Protein AF-A0AAU9LQ36-F1 (afdb_monomer_lite)

Secondary structure (DSSP, 8-state):
--PPPPPPPPP----------------------------TT------------HHHHHHHHHHHHHHHHHHHHHHHTSSSS-----------------------------------PPPPP--------------PPPHHHHHHHHHHHHHHTT--------------SS-----GGG----TTT----TTSS--HHHHHHHHHHHHHHHHHHHHTTTSS---HHHHHHHHHHHHHHHHHHHHHHHHHHHHHHHHHHHHHHHHHHHHHHHHHHHHHHHHHHHHHHHHHHHHHHHHHHHHHHHHHHHHHHHHHHHHHHHHHHHHHHHHHHHHHHHHHHHHHHHHHHHHHHHHHHHHHHHHHHHHTT--

Sequence (367 aa):
MKQPVQEPESESTKQTNVDSSNNLSSQKGIKKIRKPQFNRKGLLFHEVYVLVSPASHKRQALDMAQKLQKKKRKSAVQFEIFTVETDHDGDSERSDIRIEDSVIGSPQRDSPQVEFRALPPISSPITTSVPVSTISPTYSTIMHEAIITLFSSQSTEAQIMIHDKEPNNDEIMVSFADLQVDPGEENVPDNLIMSGNQLKILNSKIHSLLQIQADTGGRKFLTGIEREYLLKAQEIRFLSLVEGIEQKQAERLVIHSKSFDYEIQKLCDVAKERHDLFVEQVSKMKESVDLKIVELKFELSKEVQKMEKNYTLLHGKVDVNVTVVTKLVEFNSEYMNKLEVKSEKDSQVFKKMEKSVIKNQGVYFQG

Radius of gyration: 53.53 Å; chains: 1; bounding box: 132×84×170 Å

Foldseek 3Di:
DDDDDDDDDDDDDDDDDDDDDDDDDDDPPPPQDFDFDADPVGDGDDGDRDDPPPVVVVVVVVVVVVVVVVVVVVVVVPPPDDPDPDPPPPPPDDDPDDDDDDPPDDDDDDDDDDDDDDDDDPPDDPPPDDPPPDPPPPPVNVVVVVVCCVVVVPCPDPPPPDDDDDDDPPDPPVPPVPPPPPPVPDPPPCVLPCHPVNVVVVVVVVVVVVVCVVPVPPDDDDDPVNVVVVVVVVVVVVVVSVVVVVVVVVVVVVVVVVVVVVVVVVVVVVVVVVVVVVVVVVVVVVVVVVVVVVVVVVVVVVVVVVVVVVVVVVVVVVVVVVVVVVVVVVVVVVVVVVVVVVVVVVVVVVVVVVVVVVVVVVVVPPD

Organism: NCBI:txid75947

pLDDT: mean 71.03, std 21.65, range [36.94, 98.62]

Structure (mmCIF, N/CA/C/O backbone):
data_AF-A0AAU9LQ36-F1
#
_entry.id   AF-A0AAU9LQ36-F1
#
loop_
_atom_site.group_PDB
_atom_site.id
_atom_site.type_symbol
_atom_site.label_atom_id
_atom_site.label_alt_id
_atom_site.label_comp_id
_atom_site.label_asym_id
_atom_site.label_entity_id
_atom_site.label_seq_id
_atom_site.pdbx_PDB_ins_code
_atom_site.Cartn_x
_atom_site.Cartn_y
_atom_site.Cartn_z
_atom_site.occupancy
_atom_site.B_iso_or_equiv
_atom_site.auth_seq_id
_atom_site.auth_comp_id
_atom_site.auth_asym_id
_atom_site.auth_atom_id
_atom_site.pdbx_PDB_model_num
ATOM 1 N N . MET A 1 1 ? -1.881 -54.102 -4.156 1.00 53.16 1 MET A N 1
ATOM 2 C CA . MET A 1 1 ? -0.406 -54.097 -4.236 1.00 53.16 1 MET A CA 1
ATOM 3 C C . MET A 1 1 ? 0.029 -52.822 -4.945 1.00 53.16 1 MET A C 1
ATOM 5 O O . MET A 1 1 ? -0.072 -52.743 -6.160 1.00 53.16 1 MET A O 1
ATOM 9 N N . LYS A 1 2 ? 0.389 -51.793 -4.174 1.00 49.84 2 LYS A N 1
ATOM 10 C CA . LYS A 1 2 ? 0.945 -50.512 -4.634 1.00 49.84 2 LYS A CA 1
ATOM 11 C C . LYS A 1 2 ? 2.149 -50.229 -3.735 1.00 49.84 2 LYS A C 1
ATOM 13 O O . LYS A 1 2 ? 2.035 -50.388 -2.523 1.00 49.84 2 LYS A O 1
ATOM 18 N N . GLN A 1 3 ? 3.289 -49.949 -4.357 1.00 52.00 3 GLN A N 1
ATOM 19 C CA . GLN A 1 3 ? 4.593 -49.779 -3.714 1.00 52.00 3 GLN A CA 1
ATOM 20 C C . GLN A 1 3 ? 4.643 -48.514 -2.838 1.00 52.00 3 GLN A C 1
ATOM 22 O O . GLN A 1 3 ? 3.980 -47.531 -3.180 1.00 52.00 3 GLN A O 1
ATOM 27 N N . PRO A 1 4 ? 5.432 -48.512 -1.748 1.00 57.28 4 PRO A N 1
ATOM 28 C CA . PRO A 1 4 ? 5.705 -47.312 -0.973 1.00 57.28 4 PRO A CA 1
ATOM 29 C C . PRO A 1 4 ? 6.810 -46.481 -1.641 1.00 57.28 4 PRO A C 1
ATOM 31 O O . PRO A 1 4 ? 7.843 -47.006 -2.055 1.00 57.28 4 PRO A O 1
ATOM 34 N N . VAL A 1 5 ? 6.563 -45.177 -1.744 1.00 62.19 5 VAL A N 1
ATOM 35 C CA . VAL A 1 5 ? 7.517 -44.159 -2.195 1.00 62.19 5 VAL A CA 1
ATOM 36 C C . VAL A 1 5 ? 8.473 -43.861 -1.037 1.00 62.19 5 VAL A C 1
ATOM 38 O O . VAL A 1 5 ? 8.022 -43.532 0.057 1.00 62.19 5 VAL A O 1
ATOM 41 N N . GLN A 1 6 ? 9.775 -44.026 -1.275 1.00 54.06 6 GLN A N 1
ATOM 42 C CA . GLN A 1 6 ? 10.853 -43.657 -0.356 1.00 54.06 6 GLN A CA 1
ATOM 43 C C . GLN A 1 6 ? 11.103 -42.143 -0.412 1.00 54.06 6 GLN A C 1
ATOM 45 O O . GLN A 1 6 ? 11.331 -41.593 -1.489 1.00 54.06 6 GLN A O 1
ATOM 50 N N . GLU A 1 7 ? 11.081 -41.492 0.752 1.00 52.53 7 GLU A N 1
ATOM 51 C CA . GLU A 1 7 ? 11.633 -40.151 0.970 1.00 52.53 7 GLU A CA 1
ATOM 52 C C . GLU A 1 7 ? 13.171 -40.205 0.992 1.00 52.53 7 GLU A C 1
ATOM 54 O O . GLU A 1 7 ? 13.732 -41.127 1.592 1.00 52.53 7 GLU A O 1
ATOM 59 N N . PRO A 1 8 ? 13.877 -39.234 0.388 1.00 62.81 8 PRO A N 1
ATOM 60 C CA . PRO A 1 8 ? 15.310 -39.089 0.583 1.00 62.81 8 PRO A CA 1
ATOM 61 C C . PRO A 1 8 ? 15.615 -38.304 1.868 1.00 62.81 8 PRO A C 1
ATOM 63 O O . PRO A 1 8 ? 15.250 -37.138 2.015 1.00 62.81 8 PRO A O 1
ATOM 66 N N . GLU A 1 9 ? 16.333 -38.965 2.774 1.00 48.12 9 GLU A N 1
ATOM 67 C CA . GLU A 1 9 ? 17.014 -38.377 3.925 1.00 48.12 9 GLU A CA 1
ATOM 68 C C . GLU A 1 9 ? 18.047 -37.339 3.450 1.00 48.12 9 GLU A C 1
ATOM 70 O O . GLU A 1 9 ? 18.997 -37.671 2.741 1.00 48.12 9 GLU A O 1
ATOM 75 N N . SER A 1 10 ? 17.877 -36.072 3.838 1.00 52.53 10 SER A N 1
ATOM 76 C CA . SER A 1 10 ? 18.893 -35.034 3.642 1.00 52.53 10 SER A CA 1
ATOM 77 C C . SER A 1 10 ? 19.759 -34.897 4.893 1.00 52.53 10 SER A C 1
ATOM 79 O O . SER A 1 10 ? 19.269 -34.590 5.982 1.00 52.53 10 SER A O 1
ATOM 81 N N . GLU A 1 11 ? 21.054 -35.126 4.695 1.00 48.62 11 GLU A N 1
ATOM 82 C CA . GLU A 1 11 ? 22.124 -35.161 5.684 1.00 48.62 11 GLU A CA 1
ATOM 83 C C . GLU A 1 11 ? 22.269 -33.875 6.513 1.00 48.62 11 GLU A C 1
ATOM 85 O O . GLU A 1 11 ? 22.369 -32.752 6.016 1.00 48.62 11 GLU A O 1
ATOM 90 N N . SER A 1 12 ? 22.371 -34.083 7.825 1.00 43.12 12 SER A N 1
ATOM 91 C CA . SER A 1 12 ? 22.762 -33.101 8.830 1.00 43.12 12 SER A CA 1
ATOM 92 C C . SER A 1 12 ? 24.243 -32.740 8.669 1.00 43.12 12 SER A C 1
ATOM 94 O O . SER A 1 12 ? 25.129 -33.546 8.960 1.00 43.12 12 SER A O 1
ATOM 96 N N . THR A 1 13 ? 24.532 -31.514 8.228 1.00 43.59 13 THR A N 1
ATOM 97 C CA . THR A 1 13 ? 25.906 -30.998 8.200 1.00 43.59 13 THR A CA 1
ATOM 98 C C . THR A 1 13 ? 26.273 -30.451 9.577 1.00 43.59 13 THR A C 1
ATOM 100 O O . THR A 1 13 ? 25.721 -29.457 10.048 1.00 43.59 13 THR A O 1
ATOM 103 N N . LYS A 1 14 ? 27.220 -31.132 10.227 1.00 47.31 14 LYS A N 1
ATOM 104 C CA . LYS A 1 14 ? 27.826 -30.739 11.499 1.00 47.31 14 LYS A CA 1
ATOM 105 C C . LYS A 1 14 ? 28.552 -29.400 11.373 1.00 47.31 14 LYS A C 1
ATOM 107 O O . LYS A 1 14 ? 29.503 -29.243 10.611 1.00 47.31 14 LYS A O 1
ATOM 112 N N . GLN A 1 15 ? 28.117 -28.467 12.208 1.00 39.41 15 GLN A N 1
ATOM 113 C CA . GLN A 1 15 ? 28.787 -27.221 12.546 1.00 39.41 15 GLN A CA 1
ATOM 114 C C . GLN A 1 15 ? 30.156 -27.534 13.170 1.00 39.41 15 GLN A C 1
ATOM 116 O O . GLN A 1 15 ? 30.232 -28.181 14.215 1.00 39.41 15 GLN A O 1
ATOM 121 N N . THR A 1 16 ? 31.235 -27.082 12.533 1.00 38.34 16 THR A N 1
ATOM 122 C CA . THR A 1 16 ? 32.584 -27.157 13.107 1.00 38.34 16 THR A CA 1
ATOM 123 C C . THR A 1 16 ? 32.966 -25.757 13.573 1.00 38.34 16 THR A C 1
ATOM 125 O O . THR A 1 16 ? 33.273 -24.888 12.762 1.00 38.34 16 THR A O 1
ATOM 128 N N . ASN A 1 17 ? 32.883 -25.537 14.887 1.00 45.59 17 ASN A N 1
ATOM 129 C CA . ASN A 1 17 ? 33.480 -24.389 15.564 1.00 45.59 17 ASN A CA 1
ATOM 130 C C . ASN A 1 17 ? 35.001 -24.472 15.412 1.00 45.59 17 ASN A C 1
ATOM 132 O O . ASN A 1 17 ? 35.618 -25.420 15.897 1.00 45.59 17 ASN A O 1
ATOM 136 N N . VAL A 1 18 ? 35.594 -23.473 14.765 1.00 49.00 18 VAL A N 1
ATOM 137 C CA . VAL A 1 18 ? 37.032 -23.211 14.833 1.00 49.00 18 VAL A CA 1
ATOM 138 C C . VAL A 1 18 ? 37.199 -21.807 15.387 1.00 49.00 18 VAL A C 1
ATOM 140 O O . VAL A 1 18 ? 37.106 -20.811 14.670 1.00 49.00 18 VAL A O 1
ATOM 143 N N . ASP A 1 19 ? 37.431 -21.756 16.695 1.00 49.38 19 ASP A N 1
ATOM 144 C CA . ASP A 1 19 ? 38.038 -20.616 17.359 1.00 49.38 19 ASP A CA 1
ATOM 145 C C . ASP A 1 19 ? 39.451 -20.429 16.798 1.00 49.38 19 ASP A C 1
ATOM 147 O O . ASP A 1 19 ? 40.315 -21.291 16.951 1.00 49.38 19 ASP A O 1
ATOM 151 N N . SER A 1 20 ? 39.707 -19.290 16.158 1.00 45.69 20 SER A N 1
ATOM 152 C CA . SER A 1 20 ? 41.075 -18.833 15.932 1.00 45.69 20 SER A CA 1
ATOM 153 C C . SER A 1 20 ? 41.149 -17.323 16.102 1.00 45.69 20 SER A C 1
ATOM 155 O O . SER A 1 20 ? 40.939 -16.532 15.185 1.00 45.69 20 SER A O 1
ATOM 157 N N . SER A 1 21 ? 41.485 -16.942 17.329 1.00 48.03 21 SER A N 1
ATOM 158 C CA . SER A 1 21 ? 42.074 -15.660 17.684 1.00 48.03 21 SER A CA 1
ATOM 159 C C . SER A 1 21 ? 43.255 -15.331 16.770 1.00 48.03 21 SER A C 1
ATOM 161 O O . SER A 1 21 ? 44.168 -16.144 16.659 1.00 48.03 21 SER A O 1
ATOM 163 N N . ASN A 1 22 ? 43.280 -14.129 16.191 1.00 39.56 22 ASN A N 1
ATOM 164 C CA . ASN A 1 22 ? 44.525 -13.420 15.900 1.00 39.56 22 ASN A CA 1
ATOM 165 C C . ASN A 1 22 ? 44.287 -11.906 15.852 1.00 39.56 22 ASN A C 1
ATOM 167 O O . ASN A 1 22 ? 43.675 -11.359 14.938 1.00 39.56 22 ASN A O 1
ATOM 171 N N . ASN A 1 23 ? 44.810 -11.241 16.882 1.00 45.50 23 ASN A N 1
ATOM 172 C CA . ASN A 1 23 ? 44.996 -9.802 16.959 1.00 45.50 23 ASN A CA 1
ATOM 173 C C . ASN A 1 23 ? 46.076 -9.378 15.954 1.00 45.50 23 ASN A C 1
ATOM 175 O O . ASN A 1 23 ? 47.262 -9.590 16.198 1.00 45.50 23 ASN A O 1
ATOM 179 N N . LEU A 1 24 ? 45.684 -8.709 14.869 1.00 39.22 24 LEU A N 1
ATOM 180 C CA . LEU A 1 24 ? 46.579 -7.822 14.128 1.00 39.22 24 LEU A CA 1
ATOM 181 C C . LEU A 1 24 ? 46.003 -6.407 14.126 1.00 39.22 24 LEU A C 1
ATOM 183 O O . LEU A 1 24 ? 44.988 -6.104 13.505 1.00 39.22 24 LEU A O 1
ATOM 187 N N . SER A 1 25 ? 46.702 -5.540 14.854 1.00 48.75 25 SER A N 1
ATOM 188 C CA . SER A 1 25 ? 46.571 -4.088 14.848 1.00 48.75 25 SER A CA 1
ATOM 189 C C . SER A 1 25 ? 46.688 -3.554 13.413 1.00 48.75 25 SER A C 1
ATOM 191 O O . SER A 1 25 ? 47.789 -3.297 12.922 1.00 48.75 25 SER A O 1
ATOM 193 N N . SER A 1 26 ? 45.556 -3.343 12.739 1.00 43.03 26 SER A N 1
ATOM 194 C CA . SER A 1 26 ? 45.525 -2.547 11.516 1.00 43.03 26 SER A CA 1
ATOM 195 C C . SER A 1 26 ? 45.667 -1.076 11.906 1.00 43.03 26 SER A C 1
ATOM 197 O O . SER A 1 26 ? 44.752 -0.485 12.492 1.00 43.03 26 SER A O 1
ATOM 199 N N . GLN A 1 27 ? 46.808 -0.466 11.584 1.00 48.38 27 GLN A N 1
ATOM 200 C CA . GLN A 1 27 ? 46.919 0.987 11.528 1.00 48.38 27 GLN A CA 1
ATOM 201 C C . GLN A 1 27 ? 45.747 1.525 10.697 1.00 48.38 27 GLN A C 1
ATOM 203 O O . GLN A 1 27 ? 45.604 1.194 9.521 1.00 48.38 27 GLN A O 1
ATOM 208 N N . LYS A 1 28 ? 44.888 2.333 11.329 1.00 50.34 28 LYS A N 1
ATOM 209 C CA . LYS A 1 28 ? 43.797 3.066 10.678 1.00 50.34 28 LYS A CA 1
ATOM 210 C C . LYS A 1 28 ? 44.379 3.901 9.538 1.00 50.34 28 LYS A C 1
ATOM 212 O O . LYS A 1 28 ? 44.891 4.995 9.762 1.00 50.34 28 LYS A O 1
ATOM 217 N N . GLY A 1 29 ? 44.291 3.374 8.319 1.00 46.81 29 GLY A N 1
ATOM 218 C CA . GLY A 1 29 ? 44.613 4.096 7.100 1.00 46.81 29 GLY A CA 1
ATOM 219 C C . GLY A 1 29 ? 43.748 5.349 7.021 1.00 46.81 29 GLY A C 1
ATOM 220 O O . GLY A 1 29 ? 42.521 5.271 6.935 1.00 46.81 29 GLY A O 1
ATOM 221 N N . ILE A 1 30 ? 44.388 6.513 7.098 1.00 53.75 30 ILE A N 1
ATOM 222 C CA . ILE A 1 30 ? 43.751 7.808 6.873 1.00 53.75 30 ILE A CA 1
ATOM 223 C C . ILE A 1 30 ? 43.218 7.786 5.437 1.00 53.75 30 ILE A C 1
ATOM 225 O O . ILE A 1 30 ? 43.994 7.801 4.481 1.00 53.75 30 ILE A O 1
ATOM 229 N N . LYS A 1 31 ? 41.890 7.705 5.280 1.00 57.19 31 LYS A N 1
ATOM 230 C CA . LYS A 1 31 ? 41.227 7.754 3.973 1.00 57.19 31 LYS A CA 1
ATOM 231 C C . LYS A 1 31 ? 41.495 9.124 3.347 1.00 57.19 31 LYS A C 1
ATOM 233 O O . LYS A 1 31 ? 40.921 10.128 3.762 1.00 57.19 31 LYS A O 1
ATOM 238 N N . LYS A 1 32 ? 42.403 9.165 2.369 1.00 57.00 32 LYS A N 1
ATOM 239 C CA . LYS A 1 32 ? 42.695 10.351 1.559 1.00 57.00 32 LYS A CA 1
ATOM 240 C C . LYS A 1 32 ? 41.518 10.574 0.610 1.00 57.00 32 LYS A C 1
ATOM 242 O O . LYS A 1 32 ? 41.342 9.819 -0.340 1.00 57.00 32 LYS A O 1
ATOM 247 N N . ILE A 1 33 ? 40.693 11.576 0.890 1.00 54.97 33 ILE A N 1
ATOM 248 C CA . ILE A 1 33 ? 39.588 11.965 0.010 1.00 54.97 33 ILE A CA 1
ATOM 249 C C . ILE A 1 33 ? 40.134 12.982 -0.994 1.00 54.97 33 ILE A C 1
ATOM 251 O O . ILE A 1 33 ? 40.654 14.025 -0.598 1.00 54.97 33 ILE A O 1
ATOM 255 N N . ARG A 1 34 ? 40.038 12.659 -2.288 1.00 52.84 34 ARG A N 1
ATOM 256 C CA . ARG A 1 34 ? 40.440 13.539 -3.393 1.00 52.84 34 ARG A CA 1
ATOM 257 C C . ARG A 1 34 ? 39.349 14.583 -3.620 1.00 52.84 34 ARG A C 1
ATOM 259 O O . ARG A 1 34 ? 38.183 14.225 -3.755 1.00 52.84 34 ARG A O 1
ATOM 266 N N . LYS A 1 35 ? 39.717 15.864 -3.665 1.00 60.72 35 LYS A N 1
ATOM 267 C CA . LYS A 1 35 ? 38.818 16.933 -4.113 1.00 60.72 35 LYS A CA 1
ATOM 268 C C . LYS A 1 35 ? 39.414 17.601 -5.350 1.00 60.72 35 LYS A C 1
ATOM 270 O O . LYS A 1 35 ? 40.489 18.187 -5.224 1.00 60.72 35 LYS A O 1
ATOM 275 N N . PRO A 1 36 ? 38.751 17.533 -6.514 1.00 52.22 36 PRO A N 1
ATOM 276 C CA . PRO A 1 36 ? 39.166 18.308 -7.672 1.00 52.22 36 PRO A CA 1
ATOM 277 C C . PRO A 1 36 ? 38.917 19.797 -7.399 1.00 52.22 36 PRO A C 1
ATOM 279 O O . PRO A 1 36 ? 37.864 20.175 -6.882 1.00 52.22 36 PRO A O 1
ATOM 282 N N . GLN A 1 37 ? 39.899 20.641 -7.713 1.00 55.19 37 GLN A N 1
ATOM 283 C CA . GLN A 1 37 ? 39.707 22.088 -7.760 1.00 55.19 37 GLN A CA 1
ATOM 284 C C . GLN A 1 37 ? 39.594 22.527 -9.218 1.00 55.19 37 GLN A C 1
ATOM 286 O O . GLN A 1 37 ? 40.438 22.186 -10.042 1.00 55.19 37 GLN A O 1
ATOM 291 N N . PHE A 1 38 ? 38.549 23.297 -9.512 1.00 55.84 38 PHE A N 1
ATOM 292 C CA . PHE A 1 38 ? 38.280 23.853 -10.834 1.00 55.84 38 PHE A CA 1
ATOM 293 C C . PHE A 1 38 ? 38.497 25.367 -10.810 1.00 55.84 38 PHE A C 1
ATOM 295 O O . PHE A 1 38 ? 38.062 26.045 -9.877 1.00 55.84 38 PHE A O 1
ATOM 302 N N . ASN A 1 39 ? 39.140 25.912 -11.846 1.00 58.31 39 ASN A N 1
ATOM 303 C CA . ASN A 1 39 ? 39.106 27.351 -12.112 1.00 58.31 39 ASN A CA 1
ATOM 304 C C . ASN A 1 39 ? 37.953 27.690 -13.079 1.00 58.31 39 ASN A C 1
ATOM 306 O O . ASN A 1 39 ? 37.395 26.808 -13.731 1.00 58.31 39 ASN A O 1
ATOM 310 N N . ARG A 1 40 ? 37.625 28.983 -13.221 1.00 61.09 40 ARG A N 1
ATOM 311 C CA . ARG A 1 40 ? 36.554 29.493 -14.110 1.00 61.09 40 ARG A CA 1
ATOM 312 C C . ARG A 1 40 ? 36.722 29.159 -15.608 1.00 61.09 40 ARG A C 1
ATOM 314 O O . ARG A 1 40 ? 35.847 29.507 -16.389 1.00 61.09 40 ARG A O 1
ATOM 321 N N . LYS A 1 41 ? 37.829 28.533 -16.019 1.00 70.69 41 LYS A N 1
ATOM 322 C CA . LYS A 1 41 ? 38.137 28.114 -17.396 1.00 70.69 41 LYS A CA 1
ATOM 323 C C . LYS A 1 41 ? 38.234 26.587 -17.568 1.00 70.69 41 LYS A C 1
ATOM 325 O O . LYS A 1 41 ? 38.652 26.140 -18.627 1.00 70.69 41 LYS A O 1
ATOM 330 N N . GLY A 1 42 ? 37.893 25.788 -16.554 1.00 63.97 42 GLY A N 1
ATOM 331 C CA . GLY A 1 42 ? 37.802 24.325 -16.676 1.00 63.97 42 GLY A CA 1
ATOM 332 C C . GLY A 1 42 ? 39.132 23.564 -16.786 1.00 63.97 42 GLY A C 1
ATOM 333 O O . GLY A 1 42 ? 39.103 22.350 -16.957 1.00 63.97 42 GLY A O 1
ATOM 334 N N . LEU A 1 43 ? 40.295 24.218 -16.657 1.00 57.16 43 LEU A N 1
ATOM 335 C CA . LEU A 1 43 ? 41.591 23.526 -16.722 1.00 57.16 43 LEU A CA 1
ATOM 336 C C . LEU A 1 43 ? 42.032 23.019 -15.339 1.00 57.16 43 LEU A C 1
ATOM 338 O O . LEU A 1 43 ? 42.186 23.806 -14.399 1.00 57.16 43 LEU A O 1
ATOM 342 N N . LEU A 1 44 ? 42.253 21.706 -15.238 1.00 61.31 44 LEU A N 1
ATOM 343 C CA . LEU A 1 44 ? 42.691 20.999 -14.035 1.00 61.31 44 LEU A CA 1
ATOM 344 C C . LEU A 1 44 ? 44.210 21.179 -13.847 1.00 61.31 44 LEU A C 1
ATOM 346 O O . LEU A 1 44 ? 44.988 20.732 -14.686 1.00 61.31 44 LEU A O 1
ATOM 350 N N . PHE A 1 45 ? 44.652 21.795 -12.748 1.00 50.56 45 PHE A N 1
ATOM 351 C CA . PHE A 1 45 ? 46.073 21.828 -12.384 1.00 50.56 45 PHE A CA 1
ATOM 352 C C . PHE A 1 45 ? 46.311 21.218 -11.005 1.00 50.56 45 PHE A C 1
ATOM 354 O O . PHE A 1 45 ? 45.575 21.489 -10.063 1.00 50.56 45 PHE A O 1
ATOM 361 N N . HIS A 1 46 ? 47.376 20.416 -10.955 1.00 50.28 46 HIS A N 1
ATOM 362 C CA . HIS A 1 46 ? 48.095 19.839 -9.819 1.00 50.28 46 HIS A CA 1
ATOM 363 C C . HIS A 1 46 ? 47.323 19.386 -8.568 1.00 50.28 46 HIS A C 1
ATOM 365 O O . HIS A 1 46 ? 46.716 20.144 -7.818 1.00 50.28 46 HIS A O 1
ATOM 371 N N . GLU A 1 47 ? 47.485 18.092 -8.297 1.00 46.94 47 GLU A N 1
ATOM 372 C CA . GLU A 1 47 ? 46.951 17.356 -7.160 1.00 46.94 47 GLU A CA 1
ATOM 373 C C . GLU A 1 47 ? 47.637 17.803 -5.850 1.00 46.94 47 GLU A C 1
ATOM 375 O O . GLU A 1 47 ? 48.736 17.361 -5.515 1.00 46.94 47 GLU A O 1
ATOM 380 N N . VAL A 1 48 ? 47.004 18.710 -5.098 1.00 51.31 48 VAL A N 1
ATOM 381 C CA . VAL A 1 48 ? 47.489 19.129 -3.772 1.00 51.31 48 VAL A CA 1
ATOM 382 C C . VAL A 1 48 ? 46.836 18.271 -2.689 1.00 51.31 48 VAL A C 1
ATOM 384 O O . VAL A 1 48 ? 45.625 18.312 -2.468 1.00 51.31 48 VAL A O 1
ATOM 387 N N . TYR A 1 49 ? 47.656 17.498 -1.977 1.00 46.28 49 TYR A N 1
ATOM 388 C CA . TYR A 1 49 ? 47.223 16.663 -0.859 1.00 46.28 49 TYR A CA 1
ATOM 389 C C . TYR A 1 49 ? 46.941 17.522 0.378 1.00 46.28 49 TYR A C 1
ATOM 391 O O . TYR A 1 49 ? 47.850 17.870 1.129 1.00 46.28 49 TYR A O 1
ATOM 399 N N . VAL A 1 50 ? 45.669 17.843 0.623 1.00 52.59 50 VAL A N 1
ATOM 400 C CA . VAL A 1 50 ? 45.252 18.532 1.852 1.00 52.59 50 VAL A CA 1
ATOM 401 C C . VAL A 1 50 ? 44.891 17.504 2.926 1.00 52.59 50 VAL A C 1
ATOM 403 O O . VAL A 1 50 ? 43.951 16.723 2.778 1.00 52.59 50 VAL A O 1
ATOM 406 N N . LEU A 1 51 ? 45.632 17.517 4.036 1.00 47.50 51 LEU A N 1
ATOM 407 C CA . LEU A 1 51 ? 45.327 16.750 5.245 1.00 47.50 51 LEU A CA 1
ATOM 408 C C . LEU A 1 51 ? 44.055 17.308 5.896 1.00 47.50 51 LEU A C 1
ATOM 410 O O . LEU A 1 51 ? 44.079 18.315 6.604 1.00 47.50 51 LEU A O 1
ATOM 414 N N . VAL A 1 52 ? 42.920 16.651 5.658 1.00 51.38 52 VAL A N 1
ATOM 415 C CA . VAL A 1 52 ? 41.670 16.985 6.344 1.00 51.38 52 VAL A CA 1
ATOM 416 C C . VAL A 1 52 ? 41.770 16.471 7.778 1.00 51.38 52 VAL A C 1
ATOM 418 O O . VAL A 1 52 ? 41.685 15.272 8.037 1.00 51.38 52 VAL A O 1
ATOM 421 N N . SER A 1 53 ? 41.998 17.388 8.718 1.00 56.50 53 SER A N 1
ATOM 422 C CA . SER A 1 53 ? 42.095 17.054 10.137 1.00 56.50 53 SER A CA 1
ATOM 423 C C . SER A 1 53 ? 40.774 16.434 10.634 1.00 56.50 53 SER A C 1
ATOM 425 O O . SER A 1 53 ? 39.707 16.982 10.330 1.00 56.50 53 SER A O 1
ATOM 427 N N . PRO A 1 54 ? 40.798 15.347 11.435 1.00 59.56 54 PRO A N 1
ATOM 428 C CA . PRO A 1 54 ? 39.600 14.689 11.982 1.00 59.56 54 PRO A CA 1
ATOM 429 C C . PRO A 1 54 ? 38.621 15.631 12.706 1.00 59.56 54 PRO A C 1
ATOM 431 O O . PRO A 1 54 ? 37.436 15.327 12.850 1.00 59.56 54 PRO A O 1
ATOM 434 N N . ALA A 1 55 ? 39.101 16.798 13.144 1.00 65.88 55 ALA A N 1
ATOM 435 C CA . ALA A 1 55 ? 38.291 17.843 13.755 1.00 65.88 55 ALA A CA 1
ATOM 436 C C . ALA A 1 55 ? 37.253 18.470 12.798 1.00 65.88 55 ALA A C 1
ATOM 438 O O . ALA A 1 55 ? 36.194 18.899 13.262 1.00 65.88 55 ALA A O 1
ATOM 439 N N . SER A 1 56 ? 37.501 18.510 11.480 1.00 71.50 56 SER A N 1
ATOM 440 C CA . SER A 1 56 ? 36.568 19.145 10.533 1.00 71.50 56 SER A CA 1
ATOM 441 C C . SER A 1 56 ? 35.320 18.291 10.289 1.00 71.50 56 SER A C 1
ATOM 443 O O . SER A 1 56 ? 34.214 18.824 10.233 1.00 71.50 56 SER A O 1
ATOM 445 N N . HIS A 1 57 ? 35.472 16.962 10.258 1.00 68.00 57 HIS A N 1
ATOM 446 C CA . HIS A 1 57 ? 34.356 16.028 10.092 1.00 68.00 57 HIS A CA 1
ATOM 447 C C . HIS A 1 57 ? 33.410 16.053 11.295 1.00 68.00 57 HIS A C 1
ATOM 449 O O . HIS A 1 57 ? 32.191 16.073 11.130 1.00 68.00 57 HIS A O 1
ATOM 455 N N . LYS A 1 58 ? 33.963 16.145 12.514 1.00 74.44 58 LYS A N 1
ATOM 456 C CA . LYS A 1 58 ? 33.150 16.317 13.727 1.00 74.44 58 LYS A CA 1
ATOM 457 C C . LYS A 1 58 ? 32.369 17.630 13.708 1.00 74.44 58 LYS A C 1
ATOM 459 O O . LYS A 1 58 ? 31.201 17.620 14.079 1.00 74.44 58 LYS A O 1
ATOM 464 N N . ARG A 1 59 ? 32.970 18.734 13.242 1.00 77.31 59 ARG A N 1
ATOM 465 C CA . ARG A 1 59 ? 32.257 20.014 13.082 1.00 77.31 59 ARG A CA 1
ATOM 466 C C . ARG A 1 59 ? 31.135 19.928 12.048 1.00 77.31 59 ARG A C 1
ATOM 468 O O . ARG A 1 59 ? 30.043 20.398 12.335 1.00 77.31 59 ARG A O 1
ATOM 475 N N . GLN A 1 60 ? 31.371 19.294 10.900 1.00 83.00 60 GLN A N 1
ATOM 476 C CA . GLN A 1 60 ? 30.355 19.151 9.852 1.00 83.00 60 GLN A CA 1
ATOM 477 C C . GLN A 1 60 ? 29.153 18.315 10.322 1.00 83.00 60 GLN A C 1
ATOM 479 O O . GLN A 1 60 ? 28.009 18.700 10.094 1.00 83.00 60 GLN A O 1
ATOM 484 N N . ALA A 1 61 ? 29.398 17.211 11.034 1.00 79.19 61 ALA A N 1
ATOM 485 C CA . ALA A 1 61 ? 28.330 16.385 11.596 1.00 79.19 61 ALA A CA 1
ATOM 486 C C . ALA A 1 61 ? 27.508 17.134 12.664 1.00 79.19 61 ALA A C 1
ATOM 488 O O . ALA A 1 61 ? 26.280 17.053 12.668 1.00 79.19 61 ALA A O 1
ATOM 489 N N . LEU A 1 62 ? 28.172 17.905 13.536 1.00 89.81 62 LEU A N 1
ATOM 490 C CA . LEU A 1 62 ? 27.511 18.731 14.554 1.00 89.81 62 LEU A CA 1
ATOM 491 C C . LEU A 1 62 ? 26.643 19.829 13.929 1.00 89.81 62 LEU A C 1
ATOM 493 O O . LEU A 1 62 ? 25.523 20.054 14.384 1.00 89.81 62 LEU A O 1
ATOM 497 N N . ASP A 1 63 ? 27.134 20.475 12.872 1.00 92.06 63 ASP A N 1
ATOM 498 C CA . ASP A 1 63 ? 26.414 21.547 12.184 1.00 92.06 63 ASP A CA 1
ATOM 499 C C . ASP A 1 63 ? 25.156 21.018 11.469 1.00 92.06 63 ASP A C 1
ATOM 501 O O . ASP A 1 63 ? 24.064 21.574 11.617 1.00 92.06 63 ASP A O 1
ATOM 505 N N . MET A 1 64 ? 25.253 19.862 10.796 1.00 88.25 64 MET A N 1
ATOM 506 C CA . MET A 1 64 ? 24.082 19.207 10.195 1.00 88.25 64 MET A CA 1
ATOM 507 C C . MET A 1 64 ? 23.054 18.765 11.246 1.00 88.25 64 MET A C 1
ATOM 509 O O . MET A 1 64 ? 21.854 18.985 11.059 1.00 88.25 64 MET A O 1
ATOM 513 N N . ALA A 1 65 ? 23.502 18.207 12.376 1.00 89.06 65 ALA A N 1
ATOM 514 C CA . ALA A 1 65 ? 22.615 17.806 13.468 1.00 89.06 65 ALA A CA 1
ATOM 515 C C . ALA A 1 65 ? 21.868 19.009 14.077 1.00 89.06 65 ALA A C 1
ATOM 517 O O . ALA A 1 65 ? 20.656 18.946 14.305 1.00 89.06 65 ALA A O 1
ATOM 518 N N . GLN A 1 66 ? 22.556 20.139 14.277 1.00 93.31 66 GLN A N 1
ATOM 519 C CA . GLN A 1 66 ? 21.929 21.376 14.752 1.00 93.31 66 GLN A CA 1
ATOM 520 C C . GLN A 1 66 ? 20.932 21.950 13.737 1.00 93.31 66 GLN A C 1
ATOM 522 O O . GLN A 1 66 ? 19.861 22.430 14.123 1.00 93.31 66 GLN A O 1
ATOM 527 N N . LYS A 1 67 ? 21.241 21.874 12.437 1.00 93.19 67 LYS A N 1
ATOM 528 C CA . LYS A 1 67 ? 20.353 22.340 11.361 1.00 93.19 67 LYS A CA 1
ATOM 529 C C . LYS A 1 67 ? 19.060 21.518 11.290 1.00 93.19 67 LYS A C 1
ATOM 531 O O . LYS A 1 67 ? 17.982 22.099 11.148 1.00 93.19 67 LYS A O 1
ATOM 536 N N . LEU A 1 68 ? 19.143 20.197 11.473 1.00 88.06 68 LEU A N 1
ATOM 537 C CA . LEU A 1 68 ? 17.976 19.307 11.549 1.00 88.06 68 LEU A CA 1
ATOM 538 C C . LEU A 1 68 ? 17.109 19.588 12.785 1.00 88.06 68 LEU A C 1
ATOM 540 O O . LEU A 1 68 ? 15.886 19.689 12.665 1.00 88.06 68 LEU A O 1
ATOM 544 N N . GLN A 1 69 ? 17.717 19.804 13.956 1.00 88.00 69 GLN A N 1
ATOM 545 C CA . GLN A 1 69 ? 16.957 20.155 15.162 1.00 88.00 69 GLN A CA 1
ATOM 546 C C . GLN A 1 69 ? 16.255 21.517 15.054 1.00 88.00 69 GLN A C 1
ATOM 548 O O . GLN A 1 69 ? 15.103 21.650 15.472 1.00 88.00 69 GLN A O 1
ATOM 553 N N . LYS A 1 70 ? 16.898 22.526 14.446 1.00 85.50 70 LYS A N 1
ATOM 554 C CA . LYS A 1 70 ? 16.261 23.831 14.196 1.00 85.50 70 LYS A CA 1
ATOM 555 C C . LYS A 1 70 ? 15.077 23.731 13.227 1.00 85.50 70 LYS A C 1
ATOM 557 O O . LYS A 1 70 ? 14.091 24.434 13.432 1.00 85.50 70 LYS A O 1
ATOM 562 N N . LYS A 1 71 ? 15.138 22.858 12.211 1.00 83.56 71 LYS A N 1
ATOM 563 C CA . LYS A 1 71 ? 14.001 22.603 11.306 1.00 83.56 71 LYS A CA 1
ATOM 564 C C . LYS A 1 71 ? 12.812 21.968 12.038 1.00 83.56 71 LYS A C 1
ATOM 566 O O . LYS A 1 71 ? 11.700 22.458 11.871 1.00 83.56 71 LYS A O 1
ATOM 571 N N . LYS A 1 72 ? 13.041 20.977 12.914 1.00 78.38 72 LYS A N 1
ATOM 572 C CA . LYS A 1 72 ? 11.966 20.347 13.713 1.00 78.38 72 LYS A CA 1
ATOM 573 C C . LYS A 1 72 ? 11.233 21.336 14.628 1.00 78.38 72 LYS A C 1
ATOM 575 O O . LYS A 1 72 ? 10.019 21.262 14.758 1.00 78.38 72 LYS A O 1
ATOM 580 N N . ARG A 1 73 ? 11.945 22.299 15.230 1.00 73.69 73 ARG A N 1
ATOM 581 C CA . ARG A 1 73 ? 11.307 23.324 16.081 1.00 73.69 73 ARG A CA 1
ATOM 582 C C . ARG A 1 73 ? 10.463 24.328 15.297 1.00 73.69 73 ARG A C 1
ATOM 584 O O . ARG A 1 73 ? 9.502 24.843 15.847 1.00 73.69 73 ARG A O 1
ATOM 591 N N . LYS A 1 74 ? 10.801 24.609 14.034 1.00 70.94 74 LYS A N 1
ATOM 592 C CA . LYS A 1 74 ? 10.023 25.538 13.199 1.00 70.94 74 LYS A CA 1
ATOM 593 C C . LYS A 1 74 ? 8.740 24.913 12.651 1.00 70.94 74 LYS A C 1
ATOM 595 O O . LYS A 1 74 ? 7.753 25.626 12.546 1.00 70.94 74 LYS A O 1
ATOM 600 N N . SER A 1 75 ? 8.724 23.611 12.351 1.00 57.75 75 SER A N 1
ATOM 601 C CA . SER A 1 75 ? 7.497 22.953 11.873 1.00 57.75 75 SER A CA 1
ATOM 602 C C . SER A 1 75 ? 6.484 22.695 12.990 1.00 57.75 75 SER A C 1
ATOM 604 O O . SER A 1 75 ? 5.292 22.676 12.725 1.00 57.75 75 SER A O 1
ATOM 606 N N . ALA A 1 76 ? 6.933 22.533 14.240 1.00 55.53 76 ALA A N 1
ATOM 607 C CA . ALA A 1 76 ? 6.039 22.311 15.379 1.00 55.53 76 ALA A CA 1
ATOM 608 C C . ALA A 1 76 ? 5.205 23.550 15.761 1.00 55.53 76 ALA A C 1
ATOM 610 O O . ALA A 1 76 ? 4.142 23.402 16.344 1.00 55.53 76 ALA A O 1
ATOM 611 N N . VAL A 1 77 ? 5.663 24.760 15.419 1.00 51.22 77 VAL A N 1
ATOM 612 C CA . VAL A 1 77 ? 4.982 26.021 15.779 1.00 51.22 77 VAL A CA 1
ATOM 613 C C . VAL A 1 77 ? 3.884 26.402 14.773 1.00 51.22 77 VAL A C 1
ATOM 615 O O . VAL A 1 77 ? 3.078 27.275 15.059 1.00 51.22 77 VAL A O 1
ATOM 618 N N . GLN A 1 78 ? 3.813 25.755 13.605 1.00 47.66 78 GLN A N 1
ATOM 619 C CA . GLN A 1 78 ? 2.909 26.172 12.521 1.00 47.66 78 GLN A CA 1
ATOM 620 C C . GLN A 1 78 ? 1.615 25.341 12.406 1.00 47.66 78 GLN A C 1
ATOM 622 O O . GLN A 1 78 ? 0.803 25.624 11.534 1.00 47.66 78 GLN A O 1
ATOM 627 N N . PHE A 1 79 ? 1.408 24.337 13.267 1.00 49.12 79 PHE A N 1
ATOM 628 C CA . PHE A 1 79 ? 0.201 23.489 13.253 1.00 49.12 79 PHE A CA 1
ATOM 629 C C . PHE A 1 79 ? -0.797 23.782 14.384 1.00 49.12 79 PHE A C 1
ATOM 631 O O . PHE A 1 79 ? -1.851 23.154 14.445 1.00 49.12 79 PHE A O 1
ATOM 638 N N . GLU A 1 80 ? -0.512 24.752 15.252 1.00 44.59 80 GLU A N 1
ATOM 639 C CA . GLU A 1 80 ? -1.519 25.335 16.138 1.00 44.59 80 GLU A CA 1
ATOM 640 C C . GLU A 1 80 ? -2.135 26.543 15.422 1.00 44.59 80 GLU A C 1
ATOM 642 O O . GLU A 1 80 ? -1.419 27.468 15.051 1.00 44.59 80 GLU A O 1
ATOM 647 N N . ILE A 1 81 ? -3.463 26.547 15.271 1.00 48.06 81 ILE A N 1
ATOM 648 C CA . ILE A 1 81 ? -4.296 27.590 14.636 1.00 48.06 81 ILE A CA 1
ATOM 649 C C . ILE A 1 81 ? -4.465 27.431 13.112 1.00 48.06 81 ILE A C 1
ATOM 651 O O . ILE A 1 81 ? -4.074 28.284 12.325 1.00 48.06 81 ILE A O 1
ATOM 655 N N . PHE A 1 82 ? -5.136 26.359 12.691 1.00 40.06 82 PHE A N 1
ATOM 656 C CA . PHE A 1 82 ? -6.005 26.396 11.506 1.00 40.06 82 PHE A CA 1
ATOM 657 C C . PHE A 1 82 ? -7.236 25.520 11.791 1.00 40.06 82 PHE A C 1
ATOM 659 O O . PHE A 1 82 ? -7.370 24.400 11.308 1.00 40.06 82 PHE A O 1
ATOM 666 N N . THR A 1 83 ? -8.128 26.009 12.656 1.00 44.53 83 THR A N 1
ATOM 667 C CA . THR A 1 83 ? -9.516 25.535 12.710 1.00 44.53 83 THR A CA 1
ATOM 668 C C . THR A 1 83 ? -10.214 26.098 11.477 1.00 44.53 83 THR A C 1
ATOM 670 O O . THR A 1 83 ? -10.655 27.242 11.464 1.00 44.53 83 THR A O 1
ATOM 673 N N . VAL A 1 84 ? -10.226 25.318 10.400 1.00 49.31 84 VAL A N 1
ATOM 674 C CA . VAL A 1 84 ? -11.066 25.578 9.228 1.00 49.31 84 VAL A CA 1
ATOM 675 C C . VAL A 1 84 ? -12.464 25.074 9.562 1.00 49.31 84 VAL A C 1
ATOM 677 O O . VAL A 1 84 ? -12.734 23.877 9.504 1.00 49.31 84 VAL A O 1
ATOM 680 N N . GLU A 1 85 ? -13.338 25.997 9.965 1.00 43.75 85 GLU A N 1
ATOM 681 C CA . GLU A 1 85 ? -14.781 25.835 9.786 1.00 43.75 85 GLU A CA 1
ATOM 682 C C . GLU A 1 85 ? -15.027 25.724 8.279 1.00 43.75 85 GLU A C 1
ATOM 684 O O . GLU A 1 85 ? -14.771 26.654 7.516 1.00 43.75 85 GLU A O 1
ATOM 689 N N . THR A 1 86 ? -15.426 24.536 7.833 1.00 43.34 86 THR A N 1
ATOM 690 C CA . THR A 1 86 ? -15.912 24.310 6.471 1.00 43.34 86 THR A CA 1
ATOM 691 C C . THR A 1 86 ? -17.422 24.206 6.550 1.00 43.34 86 THR A C 1
ATOM 693 O O . THR A 1 86 ? -17.970 23.125 6.745 1.00 43.34 86 THR A O 1
ATOM 696 N N . ASP A 1 87 ? -18.087 25.347 6.393 1.00 47.72 87 ASP A N 1
ATOM 697 C CA . ASP A 1 87 ? -19.470 25.375 5.938 1.00 47.72 87 ASP A CA 1
ATOM 698 C C . ASP A 1 87 ? -19.461 24.909 4.473 1.00 47.72 87 ASP A C 1
ATOM 700 O O . ASP A 1 87 ? -18.872 25.541 3.590 1.00 47.72 87 ASP A O 1
ATOM 704 N N . HIS A 1 88 ? -20.016 23.727 4.223 1.00 46.34 88 HIS A N 1
ATOM 705 C CA . HIS A 1 88 ? -20.175 23.153 2.888 1.00 46.34 88 HIS A CA 1
ATOM 706 C C . HIS A 1 88 ? -21.662 23.054 2.548 1.00 46.34 88 HIS A C 1
ATOM 708 O O . HIS A 1 88 ? -22.232 21.968 2.506 1.00 46.34 88 HIS A O 1
ATOM 714 N N . ASP A 1 89 ? -22.257 24.207 2.236 1.00 51.47 89 ASP A N 1
ATOM 715 C CA . ASP A 1 89 ? -23.489 24.320 1.444 1.00 51.47 89 ASP A CA 1
ATOM 716 C C . ASP A 1 89 ? -23.138 24.249 -0.051 1.00 51.47 89 ASP A C 1
ATOM 718 O O . ASP A 1 89 ? -23.263 25.204 -0.818 1.00 51.47 89 ASP A O 1
ATOM 722 N N . GLY A 1 90 ? -22.598 23.101 -0.458 1.00 58.38 90 GLY A N 1
ATOM 723 C CA . GLY A 1 90 ? -22.322 22.798 -1.855 1.00 58.38 90 GLY A CA 1
ATOM 724 C C . GLY A 1 90 ? -23.503 22.072 -2.477 1.00 58.38 90 GLY A C 1
ATOM 725 O O . GLY A 1 90 ? -23.511 20.841 -2.494 1.00 58.38 90 GLY A O 1
ATOM 726 N N . ASP A 1 91 ? -24.468 22.830 -3.002 1.00 54.69 91 ASP A N 1
ATOM 727 C CA . ASP A 1 91 ? -25.490 22.350 -3.937 1.00 54.69 91 ASP A CA 1
ATOM 728 C C . ASP A 1 91 ? -24.802 21.736 -5.166 1.00 54.69 91 ASP A C 1
ATOM 730 O O . ASP A 1 91 ? -24.481 22.395 -6.156 1.00 54.69 91 ASP A O 1
ATOM 734 N N . SER A 1 92 ? -24.517 20.438 -5.077 1.00 56.16 92 SER A N 1
ATOM 735 C CA . SER A 1 92 ? -24.023 19.646 -6.191 1.00 56.16 92 SER A CA 1
ATOM 736 C C . SER A 1 92 ? -25.223 19.236 -7.032 1.00 56.16 92 SER A C 1
ATOM 738 O O . SER A 1 92 ? -25.882 18.221 -6.786 1.00 56.16 92 SER A O 1
ATOM 740 N N . GLU A 1 93 ? -25.527 20.077 -8.020 1.00 54.91 93 GLU A N 1
ATOM 741 C CA . GLU A 1 93 ? -26.430 19.738 -9.107 1.00 54.91 93 GLU A CA 1
ATOM 742 C C . GLU A 1 93 ? -26.012 18.399 -9.725 1.00 54.91 93 GLU A C 1
ATOM 744 O O . GLU A 1 93 ? -24.896 18.188 -10.209 1.00 54.91 93 GLU A O 1
ATOM 749 N N . ARG A 1 94 ? -26.966 17.474 -9.651 1.00 41.94 94 ARG A N 1
ATOM 750 C CA . ARG A 1 94 ? -26.944 16.132 -10.214 1.00 41.94 94 ARG A CA 1
ATOM 751 C C . ARG A 1 94 ? -26.484 16.164 -11.668 1.00 41.94 94 ARG A C 1
ATOM 753 O O . ARG A 1 94 ? -27.185 16.669 -12.539 1.00 41.94 94 ARG A O 1
ATOM 760 N N . SER A 1 95 ? -25.354 15.521 -11.939 1.00 46.66 95 SER A N 1
ATOM 761 C CA . SER A 1 95 ? -25.060 15.038 -13.284 1.00 46.66 95 SER A CA 1
ATOM 762 C C . SER A 1 95 ? -25.903 13.792 -13.544 1.00 46.66 95 SER A C 1
ATOM 764 O O . SER A 1 95 ? -25.741 12.757 -12.897 1.00 46.66 95 SER A O 1
ATOM 766 N N . ASP A 1 96 ? -26.838 13.941 -14.472 1.00 55.16 96 ASP A N 1
ATOM 767 C CA . ASP A 1 96 ? -27.815 12.952 -14.909 1.00 55.16 96 ASP A CA 1
ATOM 768 C C . ASP A 1 96 ? -27.121 11.909 -15.810 1.00 55.16 96 ASP A C 1
ATOM 770 O O . ASP A 1 96 ? -27.115 12.002 -17.037 1.00 55.16 96 ASP A O 1
ATOM 774 N N . ILE A 1 97 ? -26.449 10.930 -15.197 1.00 51.53 97 ILE A N 1
ATOM 775 C CA . ILE A 1 97 ? -25.880 9.780 -15.912 1.00 51.53 97 ILE A CA 1
ATOM 776 C C . ILE A 1 97 ? -26.977 8.717 -16.007 1.00 51.53 97 ILE A C 1
ATOM 778 O O . ILE A 1 97 ? -27.197 7.937 -15.080 1.00 51.53 97 ILE A O 1
ATOM 782 N N . ARG A 1 98 ? -27.678 8.692 -17.145 1.00 50.62 98 ARG A N 1
ATOM 783 C CA . ARG A 1 98 ? -28.583 7.599 -17.521 1.00 50.62 98 ARG A CA 1
ATOM 784 C C . ARG A 1 98 ? -27.775 6.322 -17.749 1.00 50.62 98 ARG A C 1
ATOM 786 O O . ARG A 1 98 ? -27.189 6.131 -18.810 1.00 50.62 98 ARG A O 1
ATOM 793 N N . ILE A 1 99 ? -27.750 5.455 -16.743 1.00 45.94 99 ILE A N 1
ATOM 794 C CA . ILE A 1 99 ? -27.374 4.050 -16.894 1.00 45.94 99 ILE A CA 1
ATOM 795 C C . ILE A 1 99 ? -28.671 3.304 -17.200 1.00 45.94 99 ILE A C 1
ATOM 797 O O . ILE A 1 99 ? -29.506 3.134 -16.313 1.00 45.94 99 ILE A O 1
ATOM 801 N N . GLU A 1 100 ? -28.865 2.916 -18.459 1.00 53.94 100 GLU A N 1
ATOM 802 C CA . GLU A 1 100 ? -29.974 2.041 -18.828 1.00 53.94 100 GLU A CA 1
ATOM 803 C C . GLU A 1 100 ? -29.732 0.616 -18.311 1.00 53.94 100 GLU A C 1
ATOM 805 O O . GLU A 1 100 ? -28.677 0.017 -18.517 1.00 53.94 100 GLU A O 1
ATOM 810 N N . ASP A 1 101 ? -30.746 0.123 -17.601 1.00 50.06 101 ASP A N 1
ATOM 811 C CA . ASP A 1 101 ? -31.204 -1.259 -17.514 1.00 50.06 101 ASP A CA 1
ATOM 812 C C . ASP A 1 101 ? -30.147 -2.355 -17.344 1.00 50.06 101 ASP A C 1
ATOM 814 O O . ASP A 1 101 ? -29.844 -3.149 -18.232 1.00 50.06 101 ASP A O 1
ATOM 818 N N . SER A 1 102 ? -29.697 -2.512 -16.101 1.00 45.16 102 SER A N 1
ATOM 819 C CA . SER A 1 102 ? -29.321 -3.826 -15.577 1.00 45.16 102 SER A CA 1
ATOM 820 C C . SER A 1 102 ? -30.290 -4.210 -14.465 1.00 45.16 102 SER A C 1
ATOM 822 O O . SER A 1 102 ? -30.100 -3.890 -13.293 1.00 45.16 102 SER A O 1
ATOM 824 N N . VAL A 1 103 ? -31.362 -4.897 -14.862 1.00 53.94 103 VAL A N 1
ATOM 825 C CA . VAL A 1 103 ? -32.314 -5.570 -13.974 1.00 53.94 103 VAL A CA 1
ATOM 826 C C . VAL A 1 103 ? -31.579 -6.703 -13.254 1.00 53.94 103 VAL A C 1
ATOM 828 O O . VAL A 1 103 ? -31.524 -7.836 -13.725 1.00 53.94 103 VAL A O 1
ATOM 831 N N . ILE A 1 104 ? -30.990 -6.396 -12.101 1.00 49.66 104 ILE A N 1
ATOM 832 C CA . ILE A 1 104 ? -30.513 -7.393 -11.140 1.00 49.66 104 ILE A CA 1
ATOM 833 C C . ILE A 1 104 ? -31.453 -7.317 -9.941 1.00 49.66 104 ILE A C 1
ATOM 835 O O . ILE A 1 104 ? -31.284 -6.519 -9.019 1.00 49.66 104 ILE A O 1
ATOM 839 N N . GLY A 1 105 ? -32.505 -8.134 -10.011 1.00 52.53 105 GLY A N 1
ATOM 840 C CA . GLY A 1 105 ? -33.460 -8.321 -8.930 1.00 52.53 105 GLY A CA 1
ATOM 841 C C . GLY A 1 105 ? -32.751 -8.820 -7.675 1.00 52.53 105 GLY A C 1
ATOM 842 O O . GLY A 1 105 ? -32.200 -9.920 -7.655 1.00 52.53 105 GLY A O 1
ATOM 843 N N . SER A 1 106 ? -32.772 -8.002 -6.625 1.00 48.47 106 SER A N 1
ATOM 844 C CA . SER A 1 106 ? -32.375 -8.427 -5.285 1.00 48.47 106 SER A CA 1
ATOM 845 C C . SER A 1 106 ? -33.571 -9.057 -4.560 1.00 48.47 106 SER A C 1
ATOM 847 O O . SER A 1 106 ? -34.690 -8.560 -4.706 1.00 48.47 106 SER A O 1
ATOM 849 N N . PRO A 1 107 ? -33.376 -10.134 -3.774 1.00 52.66 107 PRO A N 1
ATOM 850 C CA . PRO A 1 107 ? -34.466 -10.834 -3.105 1.00 52.66 107 PRO A CA 1
ATOM 851 C C . PRO A 1 107 ? -35.064 -9.980 -1.987 1.00 52.66 107 PRO A C 1
ATOM 853 O O . PRO A 1 107 ? -34.372 -9.582 -1.048 1.00 52.66 107 PRO A O 1
ATOM 856 N N . GLN A 1 108 ? -36.368 -9.748 -2.074 1.00 52.38 108 GLN A N 1
ATOM 857 C CA . GLN A 1 108 ? -37.181 -9.167 -1.017 1.00 52.38 108 GLN A CA 1
ATOM 858 C C . GLN A 1 108 ? -37.147 -10.101 0.203 1.00 52.38 108 GLN A C 1
ATOM 860 O O . GLN A 1 108 ? -37.693 -11.202 0.179 1.00 52.38 108 GLN A O 1
ATOM 865 N N . ARG A 1 109 ? -36.432 -9.692 1.259 1.00 44.59 109 ARG A N 1
ATOM 866 C CA . ARG A 1 109 ? -36.519 -10.331 2.575 1.00 44.59 109 ARG A CA 1
ATOM 867 C C . ARG A 1 109 ? -37.605 -9.637 3.379 1.00 44.59 109 ARG A C 1
ATOM 869 O O . ARG A 1 109 ? -37.386 -8.554 3.916 1.00 44.59 109 ARG A O 1
ATOM 876 N N . ASP A 1 110 ? -38.743 -10.306 3.483 1.00 51.81 110 ASP A N 1
ATOM 877 C CA . ASP A 1 110 ? -39.777 -9.989 4.456 1.00 51.81 110 ASP A CA 1
ATOM 878 C C . ASP A 1 110 ? -39.268 -10.356 5.856 1.00 51.81 110 ASP A C 1
ATOM 880 O O . ASP A 1 110 ? -39.197 -11.528 6.230 1.00 51.81 110 ASP A O 1
ATOM 884 N N . SER A 1 111 ? -38.882 -9.341 6.627 1.00 57.00 111 SER A N 1
ATOM 885 C CA . SER A 1 111 ? -38.660 -9.462 8.069 1.00 57.00 111 SER A CA 1
ATOM 886 C C . SER A 1 111 ? -39.811 -8.775 8.808 1.00 57.00 111 SER A C 1
ATOM 888 O O . SER A 1 111 ? -40.174 -7.652 8.451 1.00 57.00 111 SER A O 1
ATOM 890 N N . PRO A 1 112 ? -40.388 -9.411 9.842 1.00 58.31 112 PRO A N 1
ATOM 891 C CA . PRO A 1 112 ? -41.515 -8.855 10.576 1.00 58.31 112 PRO A CA 1
ATOM 892 C C . PRO A 1 112 ? -41.095 -7.621 11.379 1.00 58.31 112 PRO A C 1
ATOM 894 O O . PRO A 1 112 ? -40.079 -7.624 12.079 1.00 58.31 112 PRO A O 1
ATOM 897 N N . GLN A 1 113 ? -41.909 -6.568 11.290 1.00 42.84 113 GLN A N 1
ATOM 898 C CA . GLN A 1 113 ? -41.814 -5.396 12.151 1.00 42.84 113 GLN A CA 1
ATOM 899 C C . GLN A 1 113 ? -42.083 -5.816 13.600 1.00 42.84 113 GLN A C 1
ATOM 901 O O . GLN A 1 113 ? -43.208 -6.146 13.967 1.00 42.84 113 GLN A O 1
ATOM 906 N N . VAL A 1 114 ? -41.037 -5.813 14.425 1.00 48.62 114 VAL A N 1
ATOM 907 C CA . VAL A 1 114 ? -41.174 -5.852 15.881 1.00 48.62 114 VAL A CA 1
ATOM 908 C C . VAL A 1 114 ? -41.313 -4.409 16.350 1.00 48.62 114 VAL A C 1
ATOM 910 O O . VAL A 1 114 ? -40.371 -3.620 16.295 1.00 48.62 114 VAL A O 1
ATOM 913 N N . GLU A 1 115 ? -42.527 -4.068 16.762 1.00 48.09 115 GLU A N 1
ATOM 914 C CA . GLU A 1 115 ? -42.913 -2.783 17.330 1.00 48.09 115 GLU A CA 1
ATOM 915 C C . GLU A 1 115 ? -42.239 -2.610 18.705 1.00 48.09 115 GLU A C 1
ATOM 917 O O . GLU A 1 115 ? -42.707 -3.105 19.732 1.00 48.09 115 GLU A O 1
ATOM 922 N N . PHE A 1 116 ? -41.085 -1.939 18.736 1.00 41.97 116 PHE A N 1
ATOM 923 C CA . PHE A 1 116 ? -40.444 -1.551 19.990 1.00 41.97 116 PHE A CA 1
ATOM 924 C C . PHE A 1 116 ? -41.198 -0.365 20.594 1.00 41.97 116 PHE A C 1
ATOM 926 O O . PHE A 1 116 ? -41.079 0.773 20.139 1.00 41.97 116 PHE A O 1
ATOM 933 N N . ARG A 1 117 ? -41.965 -0.638 21.655 1.00 45.47 117 ARG A N 1
ATOM 934 C CA . ARG A 1 117 ? -42.487 0.392 22.560 1.00 45.47 117 ARG A CA 1
ATOM 935 C C . ARG A 1 117 ? -41.336 1.270 23.052 1.00 45.47 117 ARG A C 1
ATOM 937 O O . ARG A 1 117 ? -40.417 0.789 23.712 1.00 45.47 117 ARG A O 1
ATOM 944 N N . ALA A 1 118 ? -41.433 2.558 22.744 1.00 43.09 118 ALA A N 1
ATOM 945 C CA . ALA A 1 118 ? -40.530 3.595 23.210 1.00 43.09 118 ALA A CA 1
ATOM 946 C C . ALA A 1 118 ? -40.473 3.624 24.747 1.00 43.09 118 ALA A C 1
ATOM 948 O O . ALA A 1 118 ? -41.488 3.815 25.419 1.00 43.09 118 ALA A O 1
ATOM 949 N N . LEU A 1 119 ? -39.270 3.441 25.293 1.00 53.94 119 LEU A N 1
ATOM 950 C CA . LEU A 1 119 ? -38.952 3.790 26.675 1.00 53.94 119 LEU A CA 1
ATOM 951 C C . LEU A 1 119 ? -38.731 5.311 26.780 1.00 53.94 119 LEU A C 1
ATOM 953 O O . LEU A 1 119 ? -38.286 5.929 25.808 1.00 53.94 119 LEU A O 1
ATOM 957 N N . PRO A 1 120 ? -39.039 5.929 27.934 1.00 64.44 120 PRO A N 1
ATOM 958 C CA . PRO A 1 120 ? -38.874 7.364 28.128 1.00 64.44 120 PRO A CA 1
ATOM 959 C C . PRO A 1 120 ? -37.394 7.785 28.045 1.00 64.44 120 PRO A C 1
ATOM 961 O O . PRO A 1 120 ? -36.503 6.989 28.353 1.00 64.44 120 PRO A O 1
ATOM 964 N N . PRO A 1 121 ? -37.118 9.040 27.648 1.00 55.97 121 PRO A N 1
ATOM 965 C CA . PRO A 1 121 ? -35.762 9.541 27.479 1.00 55.97 121 PRO A CA 1
ATOM 966 C C . PRO A 1 121 ? -35.013 9.553 28.815 1.00 55.97 121 PRO A C 1
ATOM 968 O O . PRO A 1 121 ? -35.459 10.155 29.792 1.00 55.97 121 PRO A O 1
ATOM 971 N N . ILE A 1 122 ? -33.845 8.909 28.843 1.00 44.81 122 ILE A N 1
ATOM 972 C CA . ILE A 1 122 ? -32.891 9.019 29.947 1.00 44.81 122 ILE A CA 1
ATOM 973 C C . ILE A 1 122 ? -32.308 10.433 29.895 1.00 44.81 122 ILE A C 1
ATOM 975 O O . ILE A 1 122 ? -31.388 10.734 29.137 1.00 44.81 122 ILE A O 1
ATOM 979 N N . SER A 1 123 ? -32.884 11.328 30.690 1.00 47.47 123 SER A N 1
ATOM 980 C CA . SER A 1 123 ? -32.343 12.655 30.941 1.00 47.47 123 SER A CA 1
ATOM 981 C C . SER A 1 123 ? -31.110 12.539 31.837 1.00 47.47 123 SER A C 1
ATOM 983 O O . SER A 1 123 ? -31.253 12.358 33.047 1.00 47.47 123 SER A O 1
ATOM 985 N N . SER A 1 124 ? -29.917 12.627 31.242 1.00 45.53 124 SER A N 1
ATOM 986 C CA . SER A 1 124 ? -28.721 13.358 31.723 1.00 45.53 124 SER A CA 1
ATOM 987 C C . SER A 1 124 ? -27.439 12.701 31.191 1.00 45.53 124 SER A C 1
ATOM 989 O O . SER A 1 124 ? -27.228 11.511 31.433 1.00 45.53 124 SER A O 1
ATOM 991 N N . PRO A 1 125 ? -26.537 13.443 30.525 1.00 53.28 125 PRO A N 1
ATOM 992 C CA . PRO A 1 125 ? -25.212 12.936 30.206 1.00 53.28 125 PRO A CA 1
ATOM 993 C C . PRO A 1 125 ? -24.364 12.905 31.484 1.00 53.28 125 PRO A C 1
ATOM 995 O O . PRO A 1 125 ? -24.068 13.940 32.079 1.00 53.28 125 PRO A O 1
ATOM 998 N N . ILE A 1 126 ? -23.960 11.710 31.918 1.00 42.53 126 ILE A N 1
ATOM 999 C CA . ILE A 1 126 ? -22.910 11.563 32.928 1.00 42.53 126 ILE A CA 1
ATOM 1000 C C . ILE A 1 126 ? -21.584 11.870 32.231 1.00 42.53 126 ILE A C 1
ATOM 1002 O O . ILE A 1 126 ? -21.032 11.036 31.509 1.00 42.53 126 ILE A O 1
ATOM 1006 N N . THR A 1 127 ? -21.084 13.088 32.433 1.00 38.84 127 THR A N 1
ATOM 1007 C CA . THR A 1 127 ? -19.768 13.540 31.977 1.00 38.84 127 THR A CA 1
ATOM 1008 C C . THR A 1 127 ? -18.685 12.735 32.690 1.00 38.84 127 THR A C 1
ATOM 1010 O O . THR A 1 127 ? -18.223 13.094 33.770 1.00 38.84 127 THR A O 1
ATOM 1013 N N . THR A 1 128 ? -18.292 11.611 32.097 1.00 36.94 128 THR A N 1
ATOM 1014 C CA . THR A 1 128 ? -17.187 10.788 32.592 1.00 36.94 128 THR A CA 1
ATOM 1015 C C . THR A 1 128 ? -15.935 11.184 31.818 1.00 36.94 128 THR A C 1
ATOM 1017 O O . THR A 1 128 ? -15.619 10.608 30.781 1.00 36.94 128 THR A O 1
ATOM 1020 N N . SER A 1 129 ? -15.244 12.226 32.280 1.00 38.88 129 SER A N 1
ATOM 1021 C CA . SER A 1 129 ? -13.944 12.631 31.744 1.00 38.88 129 SER A CA 1
ATOM 1022 C C . SER A 1 129 ? -12.859 11.689 32.266 1.00 38.88 129 SER A C 1
ATOM 1024 O O . SER A 1 129 ? -12.236 11.916 33.300 1.00 38.88 129 SER A O 1
ATOM 1026 N N . VAL A 1 130 ? -12.632 10.593 31.544 1.00 41.38 130 VAL A N 1
ATOM 1027 C CA . VAL A 1 130 ? -11.430 9.776 31.735 1.00 41.38 130 VAL A CA 1
ATOM 1028 C C . VAL A 1 130 ? -10.270 10.494 31.034 1.00 41.38 130 VAL A C 1
ATOM 1030 O O . VAL A 1 130 ? -10.375 10.765 29.836 1.00 41.38 130 VAL A O 1
ATOM 1033 N N . PRO A 1 131 ? -9.166 10.829 31.726 1.00 41.00 131 PRO A N 1
ATOM 1034 C CA . PRO A 1 131 ? -8.003 11.417 31.079 1.00 41.00 131 PRO A CA 1
ATOM 1035 C C . PRO A 1 131 ? -7.331 10.351 30.208 1.00 41.00 131 PRO A C 1
ATOM 1037 O O . PRO A 1 131 ? -6.636 9.463 30.703 1.00 41.00 131 PRO A O 1
ATOM 1040 N N . VAL A 1 132 ? -7.547 10.429 28.894 1.00 37.66 132 VAL A N 1
ATOM 1041 C CA . VAL A 1 132 ? -6.813 9.643 27.896 1.00 37.66 132 VAL A CA 1
ATOM 1042 C C . VAL A 1 132 ? -5.404 10.226 27.787 1.00 37.66 132 VAL A C 1
ATOM 1044 O O . VAL A 1 132 ? -5.087 11.012 26.902 1.00 37.66 132 VAL A O 1
ATOM 1047 N N . SER A 1 133 ? -4.545 9.853 28.733 1.00 46.31 133 SER A N 1
ATOM 1048 C CA . SER A 1 133 ? -3.098 10.013 28.610 1.00 46.31 133 SER A CA 1
ATOM 1049 C C . SER A 1 133 ? -2.528 8.756 27.980 1.00 46.31 133 SER A C 1
ATOM 1051 O O . SER A 1 133 ? -2.129 7.833 28.677 1.00 46.31 133 SER A O 1
ATOM 1053 N N . THR A 1 134 ? -2.485 8.718 26.654 1.00 39.47 134 THR A N 1
ATOM 1054 C CA . THR A 1 134 ? -1.465 7.975 25.906 1.00 39.47 134 THR A CA 1
ATOM 1055 C C . THR A 1 134 ? -1.343 8.621 24.536 1.00 39.47 134 THR A C 1
ATOM 1057 O O . THR A 1 134 ? -2.186 8.446 23.661 1.00 39.47 134 THR A O 1
ATOM 1060 N N . ILE A 1 135 ? -0.269 9.387 24.350 1.00 47.56 135 ILE A N 1
ATOM 1061 C CA . ILE A 1 135 ? 0.213 9.801 23.032 1.00 47.56 135 ILE A CA 1
ATOM 1062 C C . ILE A 1 135 ? 0.759 8.526 22.377 1.00 47.56 135 ILE A C 1
ATOM 1064 O O . ILE A 1 135 ? 1.962 8.279 22.358 1.00 47.56 135 ILE A O 1
ATOM 1068 N N . SER A 1 136 ? -0.142 7.648 21.940 1.00 46.84 136 SER A N 1
ATOM 1069 C CA . SER A 1 136 ? 0.215 6.593 21.005 1.00 46.84 136 SER A CA 1
ATOM 1070 C C . SER A 1 136 ? 0.468 7.286 19.670 1.00 46.84 136 SER A C 1
ATOM 1072 O O . SER A 1 136 ? -0.390 8.061 19.241 1.00 46.84 136 SER A O 1
ATOM 1074 N N . PRO A 1 137 ? 1.630 7.082 19.030 1.00 48.41 137 PRO A N 1
ATOM 1075 C CA . PRO A 1 137 ? 1.890 7.651 17.717 1.00 48.41 137 PRO A CA 1
ATOM 1076 C C . PRO A 1 137 ? 0.753 7.236 16.786 1.00 48.41 137 PRO A C 1
ATOM 1078 O O . PRO A 1 137 ? 0.516 6.048 16.566 1.00 48.41 137 PRO A O 1
ATOM 1081 N N . THR A 1 138 ? -0.001 8.221 16.300 1.00 60.75 138 THR A N 1
ATOM 1082 C CA . THR A 1 138 ? -1.128 7.999 15.400 1.00 60.75 138 THR A CA 1
ATOM 1083 C C . THR A 1 138 ? -0.615 7.201 14.205 1.00 60.75 138 THR A C 1
ATOM 1085 O O . THR A 1 138 ? 0.459 7.500 13.687 1.00 60.75 138 THR A O 1
ATOM 1088 N N . TYR A 1 139 ? -1.359 6.190 13.755 1.00 58.44 139 TYR A N 1
ATOM 1089 C CA . TYR A 1 139 ? -1.004 5.323 12.620 1.00 58.44 139 TYR A CA 1
ATOM 1090 C C . TYR A 1 139 ? -0.449 6.101 11.405 1.00 58.44 139 TYR A C 1
ATOM 1092 O O . TYR A 1 139 ? 0.505 5.666 10.762 1.00 58.44 139 TYR A O 1
ATOM 1100 N N . SER A 1 140 ? -0.972 7.312 11.173 1.00 55.38 140 SER A N 1
ATOM 1101 C CA . SER A 1 140 ? -0.485 8.268 10.170 1.00 55.38 140 SER A CA 1
ATOM 1102 C C . SER A 1 140 ? 1.004 8.626 10.319 1.00 55.38 140 SER A C 1
ATOM 1104 O O . SER A 1 140 ? 1.734 8.618 9.333 1.00 55.38 140 SER A O 1
ATOM 1106 N N . THR A 1 141 ? 1.495 8.863 11.539 1.00 66.06 141 THR A N 1
ATOM 1107 C CA . THR A 1 141 ? 2.901 9.203 11.809 1.00 66.06 141 THR A CA 1
ATOM 1108 C C . THR A 1 141 ? 3.840 8.035 11.504 1.00 66.06 141 THR A C 1
ATOM 1110 O O . THR A 1 141 ? 4.882 8.246 10.890 1.00 66.06 141 THR A O 1
ATOM 1113 N N . ILE A 1 142 ? 3.456 6.804 11.862 1.00 67.50 142 ILE A N 1
ATOM 1114 C CA . ILE A 1 142 ? 4.273 5.603 11.610 1.00 67.50 142 ILE A CA 1
ATOM 1115 C C . ILE A 1 142 ? 4.349 5.307 10.105 1.00 67.50 142 ILE A C 1
ATOM 1117 O O . ILE A 1 142 ? 5.426 5.019 9.583 1.00 67.50 142 ILE A O 1
ATOM 1121 N N . MET A 1 143 ? 3.223 5.419 9.395 1.00 71.62 143 MET A N 1
ATOM 1122 C CA . MET A 1 143 ? 3.175 5.197 7.947 1.00 71.62 143 MET A CA 1
ATOM 1123 C C . MET A 1 143 ? 3.955 6.277 7.185 1.00 71.62 143 MET A C 1
ATOM 1125 O O . MET A 1 143 ? 4.742 5.952 6.296 1.00 71.62 143 MET A O 1
ATOM 1129 N N . HIS A 1 144 ? 3.812 7.553 7.559 1.00 71.06 144 HIS A N 1
ATOM 1130 C CA . HIS A 1 144 ? 4.549 8.639 6.909 1.00 71.06 144 HIS A CA 1
ATOM 1131 C C . HIS A 1 144 ? 6.059 8.554 7.134 1.00 71.06 144 HIS A C 1
ATOM 1133 O O . HIS A 1 144 ? 6.819 8.818 6.204 1.00 71.06 144 HIS A O 1
ATOM 1139 N N . GLU A 1 145 ? 6.513 8.177 8.330 1.00 72.31 145 GLU A N 1
ATOM 1140 C CA . GLU A 1 145 ? 7.945 8.057 8.614 1.00 72.31 145 GLU A CA 1
ATOM 1141 C C . GLU A 1 145 ? 8.591 6.922 7.806 1.00 72.31 145 GLU A C 1
ATOM 1143 O O . GLU A 1 145 ? 9.675 7.109 7.248 1.00 72.31 145 GLU A O 1
ATOM 1148 N N . ALA A 1 146 ? 7.899 5.790 7.637 1.00 71.19 146 ALA A N 1
ATOM 1149 C CA . ALA A 1 146 ? 8.360 4.697 6.783 1.00 71.19 146 ALA A CA 1
ATOM 1150 C C . ALA A 1 146 ? 8.445 5.115 5.304 1.00 71.19 146 ALA A C 1
ATOM 1152 O O . ALA A 1 146 ? 9.464 4.876 4.658 1.00 71.19 146 ALA A O 1
ATOM 1153 N N . ILE A 1 147 ? 7.422 5.807 4.791 1.00 67.19 147 ILE A N 1
ATOM 1154 C CA . ILE A 1 147 ? 7.376 6.287 3.402 1.00 67.19 147 ILE A CA 1
ATOM 1155 C C . ILE A 1 147 ? 8.486 7.317 3.142 1.00 67.19 147 ILE A C 1
ATOM 1157 O O . ILE A 1 147 ? 9.245 7.182 2.184 1.00 67.19 147 ILE A O 1
ATOM 1161 N N . ILE A 1 148 ? 8.641 8.314 4.019 1.00 68.94 148 ILE A N 1
ATOM 1162 C CA . ILE A 1 148 ? 9.688 9.341 3.889 1.00 68.94 148 ILE A CA 1
ATOM 1163 C C . ILE A 1 148 ? 11.079 8.703 3.951 1.00 68.94 148 ILE A C 1
ATOM 1165 O O . ILE A 1 148 ? 11.960 9.083 3.182 1.00 68.94 148 ILE A O 1
ATOM 1169 N N . THR A 1 149 ? 11.284 7.706 4.815 1.00 66.81 149 THR A N 1
ATOM 1170 C CA . THR A 1 149 ? 12.565 6.993 4.904 1.00 66.81 149 THR A CA 1
ATOM 1171 C C . THR A 1 149 ? 12.847 6.180 3.636 1.00 66.81 149 THR A C 1
ATOM 1173 O O . THR A 1 149 ? 13.985 6.174 3.163 1.00 66.81 149 THR A O 1
ATOM 1176 N N . LEU A 1 150 ? 11.824 5.562 3.032 1.00 62.44 150 LEU A N 1
ATOM 1177 C CA . LEU A 1 150 ? 11.943 4.802 1.781 1.00 62.44 150 LEU A CA 1
ATOM 1178 C C . LEU A 1 150 ? 12.437 5.686 0.623 1.00 62.44 150 LEU A C 1
ATOM 1180 O O . LEU A 1 150 ? 13.365 5.312 -0.091 1.00 62.44 150 LEU A O 1
ATOM 1184 N N . PHE A 1 151 ? 11.872 6.890 0.483 1.00 62.31 151 PHE A N 1
ATOM 1185 C CA . PHE A 1 151 ? 12.235 7.829 -0.584 1.00 62.31 151 PHE A CA 1
ATOM 1186 C C . PHE A 1 151 ? 13.512 8.626 -0.283 1.00 62.31 151 PHE A C 1
ATOM 1188 O O . PHE A 1 151 ? 14.302 8.900 -1.186 1.00 62.31 151 PHE A O 1
ATOM 1195 N N . SER A 1 152 ? 13.780 8.948 0.985 1.00 51.75 152 SER A N 1
ATOM 1196 C CA . SER A 1 152 ? 14.973 9.713 1.369 1.00 51.75 152 SER A CA 1
ATOM 1197 C C . SER A 1 152 ? 16.265 8.890 1.303 1.00 51.75 152 SER A C 1
ATOM 1199 O O . SER A 1 152 ? 17.340 9.475 1.190 1.00 51.75 152 SER A O 1
ATOM 1201 N N . SER A 1 153 ? 16.175 7.556 1.338 1.00 47.38 153 SER A N 1
ATOM 1202 C CA . SER A 1 153 ? 17.330 6.649 1.213 1.00 47.38 153 SER A CA 1
ATOM 1203 C C . SER A 1 153 ? 17.767 6.421 -0.240 1.00 47.38 153 SER A C 1
ATOM 1205 O O . SER A 1 153 ? 18.869 5.930 -0.473 1.00 47.38 153 SER A O 1
ATOM 1207 N N . GLN A 1 154 ? 16.921 6.772 -1.216 1.00 52.91 154 GLN A N 1
ATOM 1208 C CA . GLN A 1 154 ? 17.189 6.569 -2.647 1.00 52.91 154 GLN A CA 1
ATOM 1209 C C . GLN A 1 154 ? 17.634 7.836 -3.384 1.00 52.91 154 GLN A C 1
ATOM 1211 O O . GLN A 1 154 ? 18.040 7.751 -4.543 1.00 52.91 154 GLN A O 1
ATOM 1216 N N . SER A 1 155 ? 17.629 8.996 -2.720 1.00 43.41 155 SER A N 1
ATOM 1217 C CA . SER A 1 155 ? 18.199 10.227 -3.272 1.00 43.41 155 SER A CA 1
ATOM 1218 C C . SER A 1 155 ? 19.728 10.153 -3.249 1.00 43.41 155 SER A C 1
ATOM 1220 O O . SER A 1 155 ? 20.396 10.811 -2.452 1.00 43.41 155 SER A O 1
ATOM 1222 N N . THR A 1 156 ? 20.294 9.336 -4.138 1.00 46.59 156 THR A N 1
ATOM 1223 C CA . THR A 1 156 ? 21.681 9.504 -4.565 1.00 46.59 156 THR A CA 1
ATOM 1224 C C . THR A 1 156 ? 21.725 10.829 -5.309 1.00 46.59 156 THR A C 1
ATOM 1226 O O . THR A 1 156 ? 21.145 10.972 -6.380 1.00 46.59 156 THR A O 1
ATOM 1229 N N . GLU A 1 157 ? 22.333 11.812 -4.656 1.00 39.97 157 GLU A N 1
ATOM 1230 C CA . GLU A 1 157 ? 22.540 13.189 -5.086 1.00 39.97 157 GLU A CA 1
ATOM 1231 C C . GLU A 1 157 ? 23.312 13.234 -6.418 1.00 39.97 157 GLU A C 1
ATOM 1233 O O . GLU A 1 157 ? 24.516 13.466 -6.459 1.00 39.97 157 GLU A O 1
ATOM 1238 N N . ALA A 1 158 ? 22.619 12.999 -7.532 1.00 43.50 158 ALA A N 1
ATOM 1239 C CA . ALA A 1 158 ? 22.998 13.570 -8.811 1.00 43.50 158 ALA A CA 1
ATOM 1240 C C . ALA A 1 158 ? 22.518 15.025 -8.772 1.00 43.50 158 ALA A C 1
ATOM 1242 O O . ALA A 1 158 ? 21.322 15.295 -8.869 1.00 43.50 158 ALA A O 1
ATOM 1243 N N . GLN A 1 159 ? 23.441 15.962 -8.536 1.00 40.81 159 GLN A N 1
ATOM 1244 C CA . GLN A 1 159 ? 23.182 17.396 -8.668 1.00 40.81 159 GLN A CA 1
ATOM 1245 C C . GLN A 1 159 ? 22.842 17.708 -10.129 1.00 40.81 159 GLN A C 1
ATOM 1247 O O . GLN A 1 159 ? 23.704 18.086 -10.916 1.00 40.81 159 GLN A O 1
ATOM 1252 N N . ILE A 1 160 ? 21.575 17.540 -10.491 1.00 43.25 160 ILE A N 1
ATOM 1253 C CA . ILE A 1 160 ? 20.996 18.130 -11.690 1.00 43.25 160 ILE A CA 1
ATOM 1254 C C . ILE A 1 160 ? 20.763 19.600 -11.335 1.00 43.25 160 ILE A C 1
ATOM 1256 O O . ILE A 1 160 ? 19.911 19.920 -10.505 1.00 43.25 160 ILE A O 1
ATOM 1260 N N . MET A 1 161 ? 21.570 20.500 -11.904 1.00 38.59 161 MET A N 1
ATOM 1261 C CA . MET A 1 161 ? 21.276 21.933 -11.886 1.00 38.59 161 MET A CA 1
ATOM 1262 C C . MET A 1 161 ? 20.010 22.163 -12.715 1.00 38.59 161 MET A C 1
ATOM 1264 O O . MET A 1 161 ? 20.078 22.352 -13.926 1.00 38.59 161 MET A O 1
ATOM 1268 N N . ILE A 1 162 ? 18.849 22.115 -12.066 1.00 41.06 162 ILE A N 1
ATOM 1269 C CA . ILE A 1 162 ? 17.587 22.510 -12.683 1.00 41.06 162 ILE A CA 1
ATOM 1270 C C . ILE A 1 162 ? 17.610 24.033 -12.800 1.00 41.06 162 ILE A C 1
ATOM 1272 O O . ILE A 1 162 ? 17.611 24.758 -11.807 1.00 41.06 162 ILE A O 1
ATOM 1276 N N . HIS A 1 163 ? 17.696 24.503 -14.038 1.00 43.16 163 HIS A N 1
ATOM 1277 C CA . HIS A 1 163 ? 17.439 25.885 -14.393 1.00 43.16 163 HIS A CA 1
ATOM 1278 C C . HIS A 1 163 ? 15.916 26.061 -14.389 1.00 43.16 163 HIS A C 1
ATOM 1280 O O . HIS A 1 163 ? 15.235 25.478 -15.229 1.00 43.16 163 HIS A O 1
ATOM 1286 N N . ASP A 1 164 ? 15.383 26.825 -13.434 1.00 43.12 164 ASP A N 1
ATOM 1287 C CA . ASP A 1 164 ? 13.952 27.128 -13.343 1.00 43.12 164 ASP A CA 1
ATOM 1288 C C . ASP A 1 164 ? 13.480 27.825 -14.628 1.00 43.12 164 ASP A C 1
ATOM 1290 O O . ASP A 1 164 ? 13.772 29.000 -14.873 1.00 43.12 164 ASP A O 1
ATOM 1294 N N . LYS A 1 165 ? 12.762 27.088 -15.475 1.00 47.28 165 LYS A N 1
ATOM 1295 C CA . LYS A 1 165 ? 11.920 27.643 -16.530 1.00 47.28 165 LYS A CA 1
ATOM 1296 C C . LYS A 1 165 ? 10.662 26.789 -16.626 1.00 47.28 165 LYS A C 1
ATOM 1298 O O . LYS A 1 165 ? 10.744 25.570 -16.723 1.00 47.28 165 LYS A O 1
ATOM 1303 N N . GLU A 1 166 ? 9.527 27.468 -16.515 1.00 53.56 166 GLU A N 1
ATOM 1304 C CA . GLU A 1 166 ? 8.164 26.933 -16.531 1.00 53.56 166 GLU A CA 1
ATOM 1305 C C . GLU A 1 166 ? 7.940 25.847 -17.597 1.00 53.56 166 GLU A C 1
ATOM 1307 O O . GLU A 1 166 ? 8.383 26.017 -18.739 1.00 53.56 166 GLU A O 1
ATOM 1312 N N . PRO A 1 167 ? 7.229 24.755 -17.260 1.00 47.59 167 PRO A N 1
ATOM 1313 C CA . PRO A 1 167 ? 6.930 23.699 -18.210 1.00 47.59 167 PRO A CA 1
ATOM 1314 C C . PRO A 1 167 ? 5.812 24.160 -19.146 1.00 47.59 167 PRO A C 1
ATOM 1316 O O . PRO A 1 167 ? 4.657 24.295 -18.746 1.00 47.59 167 PRO A O 1
ATOM 1319 N N . ASN A 1 168 ? 6.167 24.395 -20.407 1.00 51.97 168 ASN A N 1
ATOM 1320 C CA . ASN A 1 168 ? 5.197 24.469 -21.489 1.00 51.97 168 ASN A CA 1
ATOM 1321 C C . ASN A 1 168 ? 4.910 23.028 -21.940 1.00 51.97 168 ASN A C 1
ATOM 1323 O O . ASN A 1 168 ? 5.840 22.268 -22.196 1.00 51.97 168 ASN A O 1
ATOM 1327 N N . ASN A 1 169 ? 3.636 22.642 -21.962 1.00 56.69 169 ASN A N 1
ATOM 1328 C CA . ASN A 1 169 ? 3.170 21.249 -22.018 1.00 56.69 169 ASN A CA 1
ATOM 1329 C C . ASN A 1 169 ? 3.193 20.595 -23.410 1.00 56.69 169 ASN A C 1
ATOM 1331 O O . ASN A 1 169 ? 2.592 19.538 -23.587 1.00 56.69 169 ASN A O 1
ATOM 1335 N N . ASP A 1 170 ? 3.910 21.165 -24.371 1.00 52.47 170 ASP A N 1
ATOM 1336 C CA . ASP A 1 170 ? 3.967 20.630 -25.725 1.00 52.47 170 ASP A CA 1
ATOM 1337 C C . ASP A 1 170 ? 5.419 20.270 -26.062 1.00 52.47 170 ASP A C 1
ATOM 1339 O O . ASP A 1 170 ? 6.308 21.113 -25.993 1.00 52.47 170 ASP A O 1
ATOM 1343 N N . GLU A 1 171 ? 5.625 18.996 -26.408 1.00 47.41 171 GLU A N 1
ATOM 1344 C CA . GLU A 1 171 ? 6.892 18.329 -26.746 1.00 47.41 171 GLU A CA 1
ATOM 1345 C C . GLU A 1 171 ? 7.793 17.924 -25.567 1.00 47.41 171 GLU A C 1
ATOM 1347 O O . GLU A 1 171 ? 8.714 18.625 -25.150 1.00 47.41 171 GLU A O 1
ATOM 1352 N N . ILE A 1 172 ? 7.650 16.658 -25.150 1.00 47.47 172 ILE A N 1
ATOM 1353 C CA . ILE A 1 172 ? 8.783 15.860 -24.653 1.00 47.47 172 ILE A CA 1
ATOM 1354 C C . ILE A 1 172 ? 9.731 15.648 -25.846 1.00 47.47 172 ILE A C 1
ATOM 1356 O O . ILE A 1 172 ? 9.814 14.571 -26.432 1.00 47.47 172 ILE A O 1
ATOM 1360 N N . MET A 1 173 ? 10.425 16.705 -26.259 1.00 50.75 173 MET A N 1
ATOM 1361 C CA . MET A 1 173 ? 11.655 16.552 -27.011 1.00 50.75 173 MET A CA 1
ATOM 1362 C C . MET A 1 173 ? 12.687 16.008 -26.029 1.00 50.75 173 MET A C 1
ATOM 1364 O O . MET A 1 173 ? 13.095 16.692 -25.092 1.00 50.75 173 MET A O 1
ATOM 1368 N N . VAL A 1 174 ? 13.097 14.758 -26.225 1.00 44.22 174 VAL A N 1
ATOM 1369 C CA . VAL A 1 174 ? 14.272 14.201 -25.555 1.00 44.22 174 VAL A CA 1
ATOM 1370 C C . VAL A 1 174 ? 15.470 15.048 -25.985 1.00 44.22 174 VAL A C 1
ATOM 1372 O O . VAL A 1 174 ? 15.991 14.911 -27.090 1.00 44.22 174 VAL A O 1
ATOM 1375 N N . SER A 1 175 ? 15.866 15.989 -25.133 1.00 43.50 175 SER A N 1
ATOM 1376 C CA . SER A 1 175 ? 17.039 16.828 -25.336 1.00 43.50 175 SER A CA 1
ATOM 1377 C C . SER A 1 175 ? 18.283 15.942 -25.334 1.00 43.50 175 SER A C 1
ATOM 1379 O O . SER A 1 175 ? 18.805 15.605 -24.277 1.00 43.50 175 SER A O 1
ATOM 1381 N N . PHE A 1 176 ? 18.810 15.597 -26.509 1.00 45.19 176 PHE A N 1
ATOM 1382 C CA . PHE A 1 176 ? 20.099 14.904 -26.673 1.00 45.19 176 PHE A CA 1
ATOM 1383 C C . PHE A 1 176 ? 21.321 15.745 -26.235 1.00 45.19 176 PHE A C 1
ATOM 1385 O O . PHE A 1 176 ? 22.455 15.415 -26.565 1.00 45.19 176 PHE A O 1
ATOM 1392 N N . ALA A 1 177 ? 21.115 16.833 -25.488 1.00 44.38 177 ALA A N 1
ATOM 1393 C CA . ALA A 1 177 ? 22.164 17.752 -25.056 1.00 44.38 177 ALA A CA 1
ATOM 1394 C C . ALA A 1 177 ? 23.187 17.114 -24.094 1.00 44.38 177 ALA A C 1
ATOM 1396 O O . ALA A 1 177 ? 24.284 17.649 -23.953 1.00 44.38 177 ALA A O 1
ATOM 1397 N N . ASP A 1 178 ? 22.860 15.964 -23.491 1.00 43.97 178 ASP A N 1
ATOM 1398 C CA . ASP A 1 178 ? 23.753 15.226 -22.588 1.00 43.97 178 ASP A CA 1
ATOM 1399 C C . ASP A 1 178 ? 24.499 14.055 -23.250 1.00 43.97 178 ASP A C 1
ATOM 1401 O O . ASP A 1 178 ? 25.333 13.420 -22.600 1.00 43.97 178 ASP A O 1
ATOM 1405 N N . LEU A 1 179 ? 24.298 13.796 -24.550 1.00 42.47 179 LEU A N 1
ATOM 1406 C CA . LEU A 1 179 ? 25.274 13.022 -25.321 1.00 42.47 179 LEU A CA 1
ATOM 1407 C C . LEU A 1 179 ? 26.493 13.920 -25.561 1.00 42.47 179 LEU A C 1
ATOM 1409 O O . LEU A 1 179 ? 26.667 14.497 -26.634 1.00 42.47 179 LEU A O 1
ATOM 1413 N N . GLN A 1 180 ? 27.344 14.057 -24.542 1.00 43.53 180 GLN A N 1
ATOM 1414 C CA . GLN A 1 180 ? 28.725 14.470 -24.748 1.00 43.53 180 GLN A CA 1
ATOM 1415 C C . GLN A 1 180 ? 29.377 13.394 -25.614 1.00 43.53 180 GLN A C 1
ATOM 1417 O O . GLN A 1 180 ? 29.893 12.401 -25.110 1.00 43.53 180 GLN A O 1
ATOM 1422 N N . VAL A 1 181 ? 29.296 13.572 -26.933 1.00 45.03 181 VAL A N 1
ATOM 1423 C CA . VAL A 1 181 ? 30.183 12.896 -27.873 1.00 45.03 181 VAL A CA 1
ATOM 1424 C C . VAL A 1 181 ? 31.575 13.318 -27.449 1.00 45.03 181 VAL A C 1
ATOM 1426 O O . VAL A 1 181 ? 31.939 14.481 -27.616 1.00 45.03 181 VAL A O 1
ATOM 1429 N N . ASP A 1 182 ? 32.295 12.410 -26.798 1.00 43.44 182 ASP A N 1
ATOM 1430 C CA . ASP A 1 182 ? 33.655 12.651 -26.357 1.00 43.44 182 ASP A CA 1
ATOM 1431 C C . ASP A 1 182 ? 34.485 12.939 -27.619 1.00 43.44 182 ASP A C 1
ATOM 1433 O O . ASP A 1 182 ? 34.697 12.035 -28.437 1.00 43.44 182 ASP A O 1
ATOM 1437 N N . PRO A 1 183 ? 34.941 14.186 -27.847 1.00 51.25 183 PRO A N 1
ATOM 1438 C CA . PRO A 1 183 ? 35.708 14.516 -29.045 1.00 51.25 183 PRO A CA 1
ATOM 1439 C C . PRO A 1 183 ? 37.069 13.795 -29.064 1.00 51.25 183 PRO A C 1
ATOM 1441 O O . PRO A 1 183 ? 37.816 13.921 -30.033 1.00 51.25 183 PRO A O 1
ATOM 1444 N N . GLY A 1 184 ? 37.404 13.049 -28.001 1.00 47.88 184 GLY A N 1
ATOM 1445 C CA . GLY A 1 184 ? 38.571 12.183 -27.916 1.00 47.88 184 GLY A CA 1
ATOM 1446 C C . GLY A 1 184 ? 38.473 10.860 -28.688 1.00 47.88 184 GLY A C 1
ATOM 1447 O O . GLY A 1 184 ? 39.525 10.335 -29.053 1.00 47.88 184 GLY A O 1
ATOM 1448 N N . GLU A 1 185 ? 37.275 10.329 -28.978 1.00 47.00 185 GLU A N 1
ATOM 1449 C CA . GLU A 1 185 ? 37.134 8.989 -29.592 1.00 47.00 185 GLU A CA 1
ATOM 1450 C C . GLU A 1 185 ? 36.693 8.972 -31.066 1.00 47.00 185 GLU A C 1
ATOM 1452 O O . GLU A 1 185 ? 36.914 7.971 -31.750 1.00 47.00 185 GLU A O 1
ATOM 1457 N N . GLU A 1 186 ? 36.208 10.079 -31.635 1.00 53.19 186 GLU A N 1
ATOM 1458 C CA . GLU A 1 186 ? 35.905 10.164 -33.072 1.00 53.19 186 GLU A CA 1
ATOM 1459 C C . GLU A 1 186 ? 36.950 10.966 -33.852 1.00 53.19 186 GLU A C 1
ATOM 1461 O O . GLU A 1 186 ? 36.678 11.983 -34.488 1.00 53.19 186 GLU A O 1
ATOM 1466 N N . ASN A 1 187 ? 38.159 10.408 -33.936 1.00 52.78 187 ASN A N 1
ATOM 1467 C CA . ASN A 1 187 ? 38.948 10.591 -35.151 1.00 52.78 187 ASN A CA 1
ATOM 1468 C C . ASN A 1 187 ? 38.250 9.817 -36.278 1.00 52.78 187 ASN A C 1
ATOM 1470 O O . ASN A 1 187 ? 38.696 8.740 -36.681 1.00 52.78 187 ASN A O 1
ATOM 1474 N N . VAL A 1 188 ? 37.153 10.355 -36.822 1.00 51.38 188 VAL A N 1
ATOM 1475 C CA . VAL A 1 188 ? 36.860 10.093 -38.231 1.00 51.38 188 VAL A CA 1
ATOM 1476 C C . VAL A 1 188 ? 38.097 10.611 -38.950 1.00 51.38 188 VAL A C 1
ATOM 1478 O O . VAL A 1 188 ? 38.348 11.811 -38.889 1.00 51.38 188 VAL A O 1
ATOM 1481 N N . PRO A 1 189 ? 38.944 9.756 -39.550 1.00 50.84 189 PRO A N 1
ATOM 1482 C CA . PRO A 1 189 ? 40.097 10.288 -40.236 1.00 50.84 189 PRO A CA 1
ATOM 1483 C C . PRO A 1 189 ? 39.543 11.192 -41.337 1.00 50.84 189 PRO A C 1
ATOM 1485 O O . PRO A 1 189 ? 38.848 10.701 -42.233 1.00 50.84 189 PRO A O 1
ATOM 1488 N N . ASP A 1 190 ? 39.878 12.483 -41.282 1.00 50.66 190 ASP A N 1
ATOM 1489 C CA . ASP A 1 190 ? 39.638 13.505 -42.321 1.00 50.66 190 ASP A CA 1
ATOM 1490 C C . ASP A 1 190 ? 40.123 13.064 -43.719 1.00 50.66 190 ASP A C 1
ATOM 1492 O O . ASP A 1 190 ? 39.935 13.738 -44.726 1.00 50.66 190 ASP A O 1
ATOM 1496 N N . ASN A 1 191 ? 40.755 11.898 -43.782 1.00 52.62 191 ASN A N 1
ATOM 1497 C CA . ASN A 1 191 ? 41.227 11.189 -44.948 1.00 52.62 191 ASN A CA 1
ATOM 1498 C C . ASN A 1 191 ? 40.092 10.525 -45.759 1.00 52.62 191 ASN A C 1
ATOM 1500 O O . ASN A 1 191 ? 40.356 10.115 -46.886 1.00 52.62 191 ASN A O 1
ATOM 1504 N N . LEU A 1 192 ? 38.879 10.346 -45.205 1.00 51.91 192 LEU A N 1
ATOM 1505 C CA . LEU A 1 192 ? 37.776 9.647 -45.897 1.00 51.91 192 LEU A CA 1
ATOM 1506 C C . LEU A 1 192 ? 36.825 10.577 -46.656 1.00 51.91 192 LEU A C 1
ATOM 1508 O O . LEU A 1 192 ? 36.269 10.187 -47.679 1.00 51.91 192 LEU A O 1
ATOM 1512 N N . ILE A 1 193 ? 36.640 11.801 -46.169 1.00 55.75 193 ILE A N 1
ATOM 1513 C CA . ILE A 1 193 ? 35.991 12.856 -46.940 1.00 55.75 193 ILE A CA 1
ATOM 1514 C C . ILE A 1 193 ? 37.119 13.487 -47.732 1.00 55.75 193 ILE A C 1
ATOM 1516 O O . ILE A 1 193 ? 38.070 13.977 -47.133 1.00 55.75 193 ILE A O 1
ATOM 1520 N N . MET A 1 194 ? 37.056 13.442 -49.065 1.00 59.56 194 MET A N 1
ATOM 1521 C CA . MET A 1 194 ? 38.038 14.132 -49.896 1.00 59.56 194 MET A CA 1
ATOM 1522 C C . MET A 1 194 ? 38.097 15.577 -49.403 1.00 59.56 194 MET A C 1
ATOM 1524 O O . MET A 1 194 ? 37.121 16.318 -49.550 1.00 59.56 194 MET A O 1
ATOM 1528 N N . SER A 1 195 ? 39.187 15.932 -48.715 1.00 69.94 195 SER A N 1
ATOM 1529 C CA . SER A 1 195 ? 39.213 17.166 -47.936 1.00 69.94 195 SER A CA 1
ATOM 1530 C C . SER A 1 195 ? 38.884 18.334 -48.856 1.00 69.94 195 SER A C 1
ATOM 1532 O O . SER A 1 195 ? 39.166 18.277 -50.058 1.00 69.94 195 SER A O 1
ATOM 1534 N N . GLY A 1 196 ? 38.310 19.420 -48.332 1.00 72.69 196 GLY A N 1
ATOM 1535 C CA . GLY A 1 196 ? 37.987 20.584 -49.169 1.00 72.69 196 GLY A CA 1
ATOM 1536 C C . GLY A 1 196 ? 39.178 21.037 -50.031 1.00 72.69 196 GLY A C 1
ATOM 1537 O O . GLY A 1 196 ? 38.996 21.527 -51.142 1.00 72.69 196 GLY A O 1
ATOM 1538 N N . ASN A 1 197 ? 40.405 20.781 -49.567 1.00 72.19 197 ASN A N 1
ATOM 1539 C CA . ASN A 1 197 ? 41.641 20.999 -50.312 1.00 72.19 197 ASN A CA 1
ATOM 1540 C C . ASN A 1 197 ? 41.856 19.996 -51.460 1.00 72.19 197 ASN A C 1
ATOM 1542 O O . ASN A 1 197 ? 42.205 20.414 -52.561 1.00 72.19 197 ASN A O 1
ATOM 1546 N N . GLN A 1 198 ? 41.619 18.699 -51.257 1.00 71.88 198 GLN A N 1
ATOM 1547 C CA . GLN A 1 198 ? 41.686 17.695 -52.327 1.00 71.88 198 GLN A CA 1
ATOM 1548 C C . GLN A 1 198 ? 40.595 17.909 -53.389 1.00 71.88 198 GLN A C 1
ATOM 1550 O O . GLN A 1 198 ? 40.894 17.830 -54.581 1.00 71.88 198 GLN A O 1
ATOM 1555 N N . LEU A 1 199 ? 39.373 18.278 -52.984 1.00 75.81 199 LEU A N 1
ATOM 1556 C CA . LEU A 1 199 ? 38.294 18.649 -53.908 1.00 75.81 199 LEU A CA 1
ATOM 1557 C C . LEU A 1 199 ? 38.665 19.885 -54.737 1.00 75.81 199 LEU A C 1
ATOM 1559 O O . LEU A 1 199 ? 38.490 19.895 -55.955 1.00 75.81 199 LEU A O 1
ATOM 1563 N N . LYS A 1 200 ? 39.245 20.910 -54.099 1.00 76.81 200 LYS A N 1
ATOM 1564 C CA . LYS A 1 200 ? 39.768 22.098 -54.792 1.00 76.81 200 LYS A CA 1
ATOM 1565 C C . LYS A 1 200 ? 40.871 21.743 -55.790 1.00 76.81 200 LYS A C 1
ATOM 1567 O O . LYS A 1 200 ? 40.852 22.260 -56.902 1.00 76.81 200 LYS A O 1
ATOM 1572 N N . ILE A 1 201 ? 41.801 20.853 -55.433 1.00 77.81 201 ILE A N 1
ATOM 1573 C CA . ILE A 1 201 ? 42.867 20.392 -56.338 1.00 77.81 201 ILE A CA 1
ATOM 1574 C C . ILE A 1 201 ? 42.278 19.632 -57.531 1.00 77.81 201 ILE A C 1
ATOM 1576 O O . ILE A 1 201 ? 42.705 19.853 -58.663 1.00 77.81 201 ILE A O 1
ATOM 1580 N N . LEU A 1 202 ? 41.292 18.760 -57.305 1.00 76.88 202 LEU A N 1
ATOM 1581 C CA . LEU A 1 202 ? 40.622 18.028 -58.378 1.00 76.88 202 LEU A CA 1
ATOM 1582 C C . LEU A 1 202 ? 39.887 18.983 -59.328 1.00 76.88 202 LEU A C 1
ATOM 1584 O O . LEU A 1 202 ? 40.110 18.923 -60.536 1.00 76.88 202 LEU A O 1
ATOM 1588 N N . ASN A 1 203 ? 39.096 19.914 -58.787 1.00 76.06 203 ASN A N 1
ATOM 1589 C CA . ASN A 1 203 ? 38.405 20.936 -59.577 1.00 76.06 203 ASN A CA 1
ATOM 1590 C C . ASN A 1 203 ? 39.390 21.813 -60.355 1.00 76.06 203 ASN A C 1
ATOM 1592 O O . ASN A 1 203 ? 39.181 22.077 -61.535 1.00 76.06 203 ASN A O 1
ATOM 1596 N N . SER A 1 204 ? 40.500 22.211 -59.732 1.00 79.56 204 SER A N 1
ATOM 1597 C CA . SER A 1 204 ? 41.556 22.980 -60.395 1.00 79.56 204 SER A CA 1
ATOM 1598 C C . SER A 1 204 ? 42.198 22.208 -61.556 1.00 79.56 204 SER A C 1
ATOM 1600 O O . SER A 1 204 ? 42.432 22.785 -62.621 1.00 79.56 204 SER A O 1
ATOM 1602 N N . LYS A 1 205 ? 42.429 20.896 -61.401 1.00 80.12 205 LYS A N 1
ATOM 1603 C CA . LYS A 1 205 ? 42.957 20.030 -62.469 1.00 80.12 205 LYS A CA 1
ATOM 1604 C C . LYS A 1 205 ? 41.961 19.852 -63.616 1.00 80.12 205 LYS A C 1
ATOM 1606 O O . LYS A 1 205 ? 42.368 19.940 -64.770 1.00 80.12 205 LYS A O 1
ATOM 1611 N N . ILE A 1 206 ? 40.676 19.651 -63.314 1.00 79.31 206 ILE A N 1
ATOM 1612 C CA . ILE A 1 206 ? 39.608 19.570 -64.324 1.00 79.31 206 ILE A CA 1
ATOM 1613 C C . ILE A 1 206 ? 39.530 20.884 -65.109 1.00 79.31 206 ILE A C 1
ATOM 1615 O O . ILE A 1 206 ? 39.563 20.862 -66.337 1.00 79.31 206 ILE A O 1
ATOM 1619 N N . HIS A 1 207 ? 39.517 22.027 -64.418 1.00 80.12 207 HIS A N 1
ATOM 1620 C CA . HIS A 1 207 ? 39.523 23.340 -65.065 1.00 80.12 207 HIS A CA 1
ATOM 1621 C C . HIS A 1 207 ? 40.763 23.567 -65.934 1.00 80.12 207 HIS A C 1
ATOM 1623 O O . HIS A 1 207 ? 40.630 24.036 -67.059 1.00 80.12 207 HIS A O 1
ATOM 1629 N N . SER A 1 208 ? 41.952 23.187 -65.461 1.00 80.75 208 SER A N 1
ATOM 1630 C CA . SER A 1 208 ? 43.191 23.315 -66.241 1.00 80.75 208 SER A CA 1
ATOM 1631 C C . SER A 1 208 ? 43.163 22.459 -67.510 1.00 80.75 208 SER A C 1
ATOM 1633 O O . SER A 1 208 ? 43.591 22.915 -68.565 1.00 80.75 208 SER A O 1
ATOM 1635 N N . LEU A 1 209 ? 42.621 21.238 -67.443 1.00 75.38 209 LEU A N 1
ATOM 1636 C CA . LEU A 1 209 ? 42.463 20.374 -68.618 1.00 75.38 209 LEU A CA 1
ATOM 1637 C C . LEU A 1 209 ? 41.466 20.957 -69.630 1.00 75.38 209 LEU A C 1
ATOM 1639 O O . LEU A 1 209 ? 41.747 20.954 -70.828 1.00 75.38 209 LEU A O 1
ATOM 1643 N N . LEU A 1 210 ? 40.337 21.495 -69.155 1.00 79.38 210 LEU A N 1
ATOM 1644 C CA . LEU A 1 210 ? 39.354 22.180 -70.003 1.00 79.38 210 LEU A CA 1
ATOM 1645 C C . LEU A 1 210 ? 39.949 23.433 -70.665 1.00 79.38 210 LEU A C 1
ATOM 1647 O O . LEU A 1 210 ? 39.707 23.677 -71.845 1.00 79.38 210 LEU A O 1
ATOM 1651 N N . GLN A 1 211 ? 40.768 24.191 -69.934 1.00 83.00 211 GLN A N 1
ATOM 1652 C CA . GLN A 1 211 ? 41.446 25.384 -70.442 1.00 83.00 211 GLN A CA 1
ATOM 1653 C C . GLN A 1 211 ? 42.482 25.034 -71.519 1.00 83.00 211 GLN A C 1
ATOM 1655 O O . GLN A 1 211 ? 42.461 25.604 -72.605 1.00 83.00 211 GLN A O 1
ATOM 1660 N N . ILE A 1 212 ? 43.328 24.026 -71.274 1.00 76.75 212 ILE A N 1
ATOM 1661 C CA . ILE A 1 212 ? 44.297 23.533 -72.267 1.00 76.75 212 ILE A 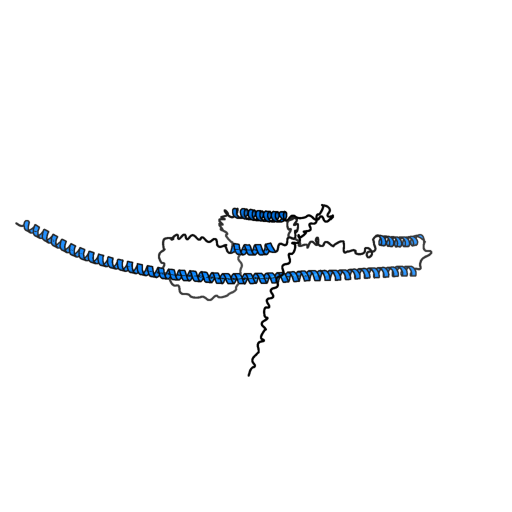CA 1
ATOM 1662 C C . ILE A 1 212 ? 43.582 23.088 -73.552 1.00 76.75 212 ILE A C 1
ATOM 1664 O O . ILE A 1 212 ? 44.089 23.317 -74.653 1.00 76.75 212 ILE A O 1
ATOM 1668 N N . GLN A 1 213 ? 42.396 22.482 -73.432 1.00 70.25 213 GLN A N 1
ATOM 1669 C CA . GLN A 1 213 ? 41.580 22.071 -74.574 1.00 70.25 213 GLN A CA 1
ATOM 1670 C C . GLN A 1 213 ? 41.052 23.268 -75.381 1.00 70.25 213 GLN A C 1
ATOM 1672 O O . GLN A 1 213 ? 41.038 23.201 -76.612 1.00 70.25 213 GLN A O 1
ATOM 1677 N N . ALA A 1 214 ? 40.651 24.350 -74.708 1.00 78.81 214 ALA A N 1
ATOM 1678 C CA . ALA A 1 214 ? 40.233 25.588 -75.361 1.00 78.81 214 ALA A CA 1
ATOM 1679 C C . ALA A 1 214 ? 41.406 26.269 -76.092 1.00 78.81 214 ALA A C 1
ATOM 1681 O O . ALA A 1 214 ? 41.262 26.675 -77.246 1.00 78.81 214 ALA A O 1
ATOM 1682 N N . ASP A 1 215 ? 42.582 26.318 -75.462 1.00 79.06 215 ASP A N 1
ATOM 1683 C CA . ASP A 1 215 ? 43.733 27.089 -75.951 1.00 79.06 215 ASP A CA 1
ATOM 1684 C C . ASP A 1 215 ? 44.502 26.399 -77.090 1.00 79.06 215 ASP A C 1
ATOM 1686 O O . ASP A 1 215 ? 45.047 27.056 -77.977 1.00 79.06 215 ASP A O 1
ATOM 1690 N N . THR A 1 216 ? 44.548 25.064 -77.118 1.00 74.12 216 THR A N 1
ATOM 1691 C CA . THR A 1 216 ? 45.313 24.317 -78.141 1.00 74.12 216 THR A CA 1
ATOM 1692 C C . THR A 1 216 ? 44.584 24.146 -79.477 1.00 74.12 216 THR A C 1
ATOM 1694 O O . THR A 1 216 ? 45.129 23.541 -80.409 1.00 74.12 216 THR A O 1
ATOM 1697 N N . GLY A 1 217 ? 43.375 24.702 -79.612 1.00 68.69 217 GLY A N 1
ATOM 1698 C CA . GLY A 1 217 ? 42.694 24.877 -80.896 1.00 68.69 217 GLY A CA 1
ATOM 1699 C C . GLY A 1 217 ? 42.550 23.599 -81.722 1.00 68.69 217 GLY A C 1
ATOM 1700 O O . GLY A 1 217 ? 42.597 23.653 -82.951 1.00 68.69 217 GLY A O 1
ATOM 1701 N N . GLY A 1 218 ? 42.438 22.436 -81.082 1.00 60.12 218 GLY A N 1
ATOM 1702 C CA . GLY A 1 218 ? 42.054 21.227 -81.796 1.00 60.12 218 GLY A CA 1
ATOM 1703 C C . GLY A 1 218 ? 43.155 20.215 -82.142 1.00 60.12 218 GLY A C 1
ATOM 1704 O O . GLY A 1 218 ? 42.841 19.108 -82.568 1.00 60.12 218 GLY A O 1
ATOM 1705 N N . ARG A 1 219 ? 44.441 20.598 -82.101 1.00 55.34 219 ARG A N 1
ATOM 1706 C CA . ARG A 1 219 ? 45.416 20.012 -83.054 1.00 55.34 219 ARG A CA 1
ATOM 1707 C C . ARG A 1 219 ? 46.415 18.976 -82.524 1.00 55.34 219 ARG A C 1
ATOM 1709 O O . ARG A 1 219 ? 47.171 18.429 -83.321 1.00 55.34 219 ARG A O 1
ATOM 1716 N N . LYS A 1 220 ? 46.390 18.632 -81.235 1.00 62.41 220 LYS A N 1
ATOM 1717 C CA . LYS A 1 220 ? 47.109 17.470 -80.668 1.00 62.41 220 LYS A CA 1
ATOM 1718 C C . LYS A 1 220 ? 46.312 16.897 -79.502 1.00 62.41 220 LYS A C 1
ATOM 1720 O O . LYS A 1 220 ? 46.603 17.200 -78.349 1.00 62.41 220 LYS A O 1
ATOM 1725 N N . PHE A 1 221 ? 45.268 16.132 -79.792 1.00 60.69 221 PHE A N 1
ATOM 1726 C CA . PHE A 1 221 ? 44.448 15.548 -78.738 1.00 60.69 221 PHE A CA 1
ATOM 1727 C C . PHE A 1 221 ? 44.829 14.105 -78.448 1.00 60.69 221 PHE A C 1
ATOM 1729 O O . PHE A 1 221 ? 45.142 13.347 -79.366 1.00 60.69 221 PHE A O 1
ATOM 1736 N N . LEU A 1 222 ? 44.700 13.744 -77.166 1.00 61.56 222 LEU A N 1
ATOM 1737 C CA . LEU A 1 222 ? 44.279 12.400 -76.792 1.00 61.56 222 LEU A CA 1
ATOM 1738 C C . LEU A 1 222 ? 43.110 12.021 -77.706 1.00 61.56 222 LEU A C 1
ATOM 1740 O O . LEU A 1 222 ? 42.131 12.767 -77.805 1.00 61.56 222 LEU A O 1
ATOM 1744 N N . THR A 1 223 ? 43.213 10.893 -78.391 1.00 76.31 223 THR A N 1
ATOM 1745 C CA . THR A 1 223 ? 42.101 10.370 -79.186 1.00 76.31 223 THR A CA 1
ATOM 1746 C C . THR A 1 223 ? 40.845 10.287 -78.308 1.00 76.31 223 THR A C 1
ATOM 1748 O O . THR A 1 223 ? 40.942 10.095 -77.094 1.00 76.31 223 THR A O 1
ATOM 1751 N N . GLY A 1 224 ? 39.646 10.446 -78.883 1.00 78.06 224 GLY A N 1
ATOM 1752 C CA . GLY A 1 224 ? 38.395 10.380 -78.104 1.00 78.06 224 GLY A CA 1
ATOM 1753 C C . GLY A 1 224 ? 38.306 9.127 -77.218 1.00 78.06 224 GLY A C 1
ATOM 1754 O O . GLY A 1 224 ? 37.805 9.193 -76.098 1.00 78.06 224 GLY A O 1
ATOM 1755 N N . ILE A 1 225 ? 38.923 8.038 -77.684 1.00 80.12 225 ILE A N 1
ATOM 1756 C CA . ILE A 1 225 ? 39.085 6.759 -76.987 1.00 80.12 225 ILE A CA 1
ATOM 1757 C C . ILE A 1 225 ? 39.904 6.903 -75.690 1.00 80.12 225 ILE A C 1
ATOM 1759 O O . ILE A 1 225 ? 39.497 6.401 -74.646 1.00 80.12 225 ILE A O 1
ATOM 1763 N N . GLU A 1 226 ? 41.038 7.609 -75.709 1.00 80.56 226 GLU A N 1
ATOM 1764 C CA . GLU A 1 226 ? 41.877 7.802 -74.515 1.00 80.56 226 GLU A CA 1
ATOM 1765 C C . GLU A 1 226 ? 41.177 8.670 -73.459 1.00 80.56 226 GLU A C 1
ATOM 1767 O O . GLU A 1 226 ? 41.309 8.424 -72.258 1.00 80.56 226 GLU A O 1
ATOM 1772 N N . ARG A 1 227 ? 40.384 9.663 -73.890 1.00 79.12 227 ARG A N 1
ATOM 1773 C CA . ARG A 1 227 ? 39.573 10.483 -72.976 1.00 79.12 227 ARG A CA 1
ATOM 1774 C C . ARG A 1 227 ? 38.500 9.647 -72.283 1.00 79.12 227 ARG A C 1
ATOM 1776 O O . ARG A 1 227 ? 38.338 9.758 -71.070 1.00 79.12 227 ARG A O 1
ATOM 1783 N N . GLU A 1 228 ? 37.774 8.832 -73.040 1.00 83.00 228 GLU A N 1
ATOM 1784 C CA . GLU A 1 228 ? 36.731 7.957 -72.501 1.00 83.00 228 GLU A CA 1
ATOM 1785 C C . GLU A 1 228 ? 37.317 6.943 -71.514 1.00 83.00 228 GLU A C 1
ATOM 1787 O O . GLU A 1 228 ? 36.783 6.766 -70.420 1.00 83.00 228 GLU A O 1
ATOM 1792 N N . TYR A 1 229 ? 38.475 6.362 -71.841 1.00 87.31 229 TYR A N 1
ATOM 1793 C CA . TYR A 1 229 ? 39.189 5.464 -70.939 1.00 87.31 229 TYR A CA 1
ATOM 1794 C C . TYR A 1 229 ? 39.563 6.142 -69.611 1.00 87.31 229 TYR A C 1
ATOM 1796 O O . TYR A 1 229 ? 39.328 5.577 -68.543 1.00 87.31 229 TYR A O 1
ATOM 1804 N N . LEU A 1 230 ? 40.102 7.368 -69.650 1.00 83.00 230 LEU A N 1
ATOM 1805 C CA . LEU A 1 230 ? 40.461 8.112 -68.437 1.00 83.00 230 LEU A CA 1
ATOM 1806 C C . LEU A 1 230 ? 39.241 8.473 -67.582 1.00 83.00 230 LEU A C 1
ATOM 1808 O O . LEU A 1 230 ? 39.305 8.339 -66.358 1.00 83.00 230 LEU A O 1
ATOM 1812 N N . LEU A 1 231 ? 38.142 8.901 -68.212 1.00 83.06 231 LEU A N 1
ATOM 1813 C CA . LEU A 1 231 ? 36.892 9.205 -67.512 1.00 83.06 231 LEU A CA 1
ATOM 1814 C C . LEU A 1 231 ? 36.319 7.951 -66.853 1.00 83.06 231 LEU A C 1
ATOM 1816 O O . LEU A 1 231 ? 36.030 7.979 -65.660 1.00 83.06 231 LEU A O 1
ATOM 1820 N N . LYS A 1 232 ? 36.261 6.833 -67.580 1.00 91.00 232 LYS A N 1
ATOM 1821 C CA . LYS A 1 232 ? 35.766 5.555 -67.060 1.00 91.00 232 LYS A CA 1
ATOM 1822 C C . LYS A 1 232 ? 36.637 5.020 -65.923 1.00 91.00 232 LYS A C 1
ATOM 1824 O O . LYS A 1 232 ? 36.126 4.566 -64.905 1.00 91.00 232 LYS A O 1
ATOM 1829 N N . ALA A 1 233 ? 37.961 5.126 -66.042 1.00 86.69 233 ALA A N 1
ATOM 1830 C CA . ALA A 1 233 ? 38.875 4.753 -64.966 1.00 86.69 233 ALA A CA 1
ATOM 1831 C C . ALA A 1 233 ? 38.691 5.635 -63.716 1.00 86.69 233 ALA A C 1
ATOM 1833 O O . ALA A 1 233 ? 38.817 5.154 -62.590 1.00 86.69 233 ALA A O 1
ATOM 1834 N N . GLN A 1 234 ? 38.401 6.928 -63.887 1.00 84.69 234 GLN A N 1
ATOM 1835 C CA . GLN A 1 234 ? 38.109 7.824 -62.769 1.00 84.69 234 GLN A CA 1
ATOM 1836 C C . GLN A 1 234 ? 36.746 7.535 -62.131 1.00 84.69 234 GLN A C 1
ATOM 1838 O O . GLN A 1 234 ? 36.662 7.525 -60.906 1.00 84.69 234 GLN A O 1
ATOM 1843 N N . GLU A 1 235 ? 35.722 7.265 -62.936 1.00 86.06 235 GLU A N 1
ATOM 1844 C CA . GLU A 1 235 ? 34.386 6.876 -62.484 1.00 86.06 235 GLU A CA 1
ATOM 1845 C C . GLU A 1 235 ? 34.435 5.597 -61.644 1.00 86.06 235 GLU A C 1
ATOM 1847 O O . GLU A 1 235 ? 33.947 5.592 -60.519 1.00 86.06 235 GLU A O 1
ATOM 1852 N N . ILE A 1 236 ? 35.128 4.555 -62.117 1.00 92.69 236 ILE A N 1
ATOM 1853 C CA . ILE A 1 236 ? 35.303 3.299 -61.369 1.00 92.69 236 ILE A CA 1
ATOM 1854 C C . ILE A 1 236 ? 35.975 3.549 -60.010 1.00 92.69 236 ILE A C 1
ATOM 1856 O O . ILE A 1 236 ? 35.548 2.998 -58.997 1.00 92.69 236 ILE A O 1
ATOM 1860 N N . ARG A 1 237 ? 37.003 4.410 -59.956 1.00 88.00 237 ARG A N 1
ATOM 1861 C CA . ARG A 1 237 ? 37.649 4.781 -58.682 1.00 88.00 237 ARG A CA 1
ATOM 1862 C C . ARG A 1 237 ? 36.702 5.522 -57.744 1.00 88.00 237 ARG A C 1
ATOM 1864 O O . ARG A 1 237 ? 36.759 5.294 -56.541 1.00 88.00 237 ARG A O 1
ATOM 1871 N N . PHE A 1 238 ? 35.867 6.412 -58.278 1.00 86.19 238 PHE A N 1
ATOM 1872 C CA . PHE A 1 238 ? 34.883 7.136 -57.480 1.00 86.19 238 PHE A CA 1
ATOM 1873 C C . PHE A 1 238 ? 33.814 6.190 -56.927 1.00 86.19 238 PHE A C 1
ATOM 1875 O O . PHE A 1 238 ? 33.554 6.224 -55.731 1.00 86.19 238 PHE A O 1
ATOM 1882 N N . LEU A 1 239 ? 33.268 5.299 -57.759 1.00 91.94 239 LEU A N 1
ATOM 1883 C CA . LEU A 1 239 ? 32.284 4.300 -57.335 1.00 91.94 239 LEU A CA 1
ATOM 1884 C C . LEU A 1 239 ? 32.839 3.384 -56.238 1.00 91.94 239 LEU A C 1
ATOM 1886 O O . LEU A 1 239 ? 32.200 3.227 -55.205 1.00 91.94 239 LEU A O 1
ATOM 1890 N N . SER A 1 240 ? 34.060 2.869 -56.406 1.00 92.06 240 SER A N 1
ATOM 1891 C CA . SER A 1 240 ? 34.715 2.040 -55.384 1.00 92.06 240 SER A CA 1
ATOM 1892 C C . SER A 1 240 ? 34.963 2.798 -54.073 1.00 92.06 240 SER A C 1
ATOM 1894 O O . SER A 1 240 ? 34.852 2.219 -52.993 1.00 92.06 240 SER A O 1
ATOM 1896 N N . LEU A 1 241 ? 35.276 4.099 -54.142 1.00 87.94 241 LEU A N 1
ATOM 1897 C CA . LEU A 1 241 ? 35.427 4.931 -52.948 1.00 87.94 241 LEU A CA 1
ATOM 1898 C C . LEU A 1 241 ? 34.087 5.129 -52.231 1.00 87.94 241 LEU A C 1
ATOM 1900 O O . LEU A 1 241 ? 34.042 5.016 -51.009 1.00 87.94 241 LEU A O 1
ATOM 1904 N N . VAL A 1 242 ? 33.016 5.414 -52.975 1.00 85.75 242 VAL A N 1
ATOM 1905 C CA . VAL A 1 242 ? 31.664 5.572 -52.420 1.00 85.75 242 VAL A CA 1
ATOM 1906 C C . VAL A 1 242 ? 31.207 4.275 -51.752 1.00 85.75 242 VAL A C 1
ATOM 1908 O O . VAL A 1 242 ? 30.835 4.314 -50.584 1.00 85.75 242 VAL A O 1
ATOM 1911 N N . GLU A 1 243 ? 31.348 3.132 -52.428 1.00 92.19 243 GLU A N 1
ATOM 1912 C CA . GLU A 1 243 ? 31.014 1.811 -51.876 1.00 92.19 243 GLU A CA 1
ATOM 1913 C C . GLU A 1 243 ? 31.797 1.522 -50.582 1.00 92.19 243 GLU A C 1
ATOM 1915 O O . GLU A 1 243 ? 31.225 1.095 -49.579 1.00 92.19 243 GLU A O 1
ATOM 1920 N N . GLY A 1 244 ? 33.096 1.844 -50.547 1.00 93.25 244 GLY A N 1
ATOM 1921 C CA . GLY A 1 244 ? 33.912 1.694 -49.340 1.00 93.25 244 GLY A CA 1
ATOM 1922 C C . GLY A 1 244 ? 33.491 2.613 -48.183 1.00 93.25 244 GLY A C 1
ATOM 1923 O O . GLY A 1 244 ? 33.572 2.218 -47.016 1.00 93.25 244 GLY A O 1
ATOM 1924 N N . ILE A 1 245 ? 33.032 3.835 -48.474 1.00 87.75 245 ILE A N 1
ATOM 1925 C CA . ILE A 1 245 ? 32.498 4.759 -47.460 1.00 87.75 245 ILE A CA 1
ATOM 1926 C C . ILE A 1 245 ? 31.172 4.228 -46.910 1.00 87.75 245 ILE A C 1
ATOM 1928 O O . ILE A 1 245 ? 31.006 4.197 -45.689 1.00 87.75 245 ILE A O 1
ATOM 1932 N N . GLU A 1 246 ? 30.264 3.788 -47.783 1.00 91.31 246 GLU A N 1
ATOM 1933 C CA . GLU A 1 246 ? 28.967 3.216 -47.406 1.00 91.31 246 GLU A CA 1
ATOM 1934 C C . GLU A 1 246 ? 29.142 1.974 -46.532 1.00 91.31 246 GLU A C 1
ATOM 1936 O O . GLU A 1 246 ? 28.557 1.899 -45.450 1.00 91.31 246 GLU A O 1
ATOM 1941 N N . GLN A 1 247 ? 30.025 1.048 -46.923 1.00 94.56 247 GLN A N 1
ATOM 1942 C CA . GLN A 1 247 ? 30.334 -0.135 -46.122 1.00 94.56 247 GLN A CA 1
ATOM 1943 C C . GLN A 1 247 ? 30.871 0.252 -44.738 1.00 94.56 247 GLN A C 1
ATOM 1945 O O . GLN A 1 247 ? 30.397 -0.254 -43.720 1.00 94.56 247 GLN A O 1
ATOM 1950 N N . LYS A 1 248 ? 31.820 1.195 -44.668 1.00 94.12 248 LYS A N 1
ATOM 1951 C CA . LYS A 1 248 ? 32.390 1.636 -43.387 1.00 94.12 248 LYS A CA 1
ATOM 1952 C C . LYS A 1 248 ? 31.353 2.327 -42.500 1.00 94.12 248 LYS A C 1
ATOM 1954 O O . LYS A 1 248 ? 31.419 2.204 -41.278 1.00 94.12 248 LYS A O 1
ATOM 1959 N N . GLN A 1 249 ? 30.425 3.089 -43.078 1.00 92.94 249 GLN A N 1
ATOM 1960 C CA . GLN A 1 249 ? 29.325 3.695 -42.325 1.00 92.94 249 GLN A CA 1
ATOM 1961 C C . GLN A 1 249 ? 28.343 2.635 -41.821 1.00 92.94 249 GLN A C 1
ATOM 1963 O O . GLN A 1 249 ? 27.959 2.687 -40.653 1.00 92.94 249 GLN A O 1
ATOM 1968 N N . ALA A 1 250 ? 28.002 1.645 -42.649 1.00 94.75 250 ALA A N 1
ATOM 1969 C CA . ALA A 1 250 ? 27.149 0.530 -42.254 1.00 94.75 250 ALA A CA 1
ATOM 1970 C C . ALA A 1 250 ? 27.769 -0.273 -41.097 1.00 94.75 250 ALA A C 1
ATOM 1972 O O . ALA A 1 250 ? 27.097 -0.541 -40.104 1.00 94.75 250 ALA A O 1
ATOM 1973 N N . GLU A 1 251 ? 29.066 -0.585 -41.166 1.00 96.00 251 GLU A N 1
ATOM 1974 C CA . GLU A 1 251 ? 29.791 -1.276 -40.092 1.00 96.00 251 GLU A CA 1
ATOM 1975 C C . GLU A 1 251 ? 29.772 -0.483 -38.779 1.00 96.00 251 GLU A C 1
ATOM 1977 O O . GLU A 1 251 ? 29.490 -1.050 -37.721 1.00 96.00 251 GLU A O 1
ATOM 1982 N N . ARG A 1 252 ? 30.004 0.837 -38.831 1.00 92.88 252 ARG A N 1
ATOM 1983 C CA . ARG A 1 252 ? 29.906 1.693 -37.637 1.00 92.88 252 ARG A CA 1
ATOM 1984 C C . ARG A 1 252 ? 28.499 1.706 -37.061 1.00 92.88 252 ARG A C 1
ATOM 1986 O O . ARG A 1 252 ? 28.352 1.547 -35.854 1.00 92.88 252 ARG A O 1
ATOM 1993 N N . LEU A 1 253 ? 27.477 1.853 -37.903 1.00 95.81 253 LEU A N 1
ATOM 1994 C CA . LEU A 1 253 ? 26.086 1.854 -37.457 1.00 95.81 253 LEU A CA 1
ATOM 1995 C C . LEU A 1 253 ? 25.727 0.533 -36.763 1.00 95.81 253 LEU A C 1
ATOM 1997 O O . LEU A 1 253 ? 25.094 0.544 -35.711 1.00 95.81 253 LEU A O 1
ATOM 2001 N N . VAL A 1 254 ? 26.200 -0.598 -37.295 1.00 97.25 254 VAL A N 1
ATOM 2002 C CA . VAL A 1 254 ? 26.020 -1.919 -36.678 1.00 97.25 254 VAL A CA 1
ATOM 2003 C C . VAL A 1 254 ? 26.723 -2.009 -35.319 1.00 97.25 254 VAL A C 1
ATOM 2005 O O . VAL A 1 254 ? 26.149 -2.557 -34.379 1.00 97.25 254 VAL A O 1
ATOM 2008 N N . ILE A 1 255 ? 27.945 -1.484 -35.185 1.00 96.19 255 ILE A N 1
ATOM 2009 C CA . ILE A 1 255 ? 28.673 -1.469 -33.903 1.00 96.19 255 ILE A CA 1
ATOM 2010 C C . ILE A 1 255 ? 27.940 -0.599 -32.874 1.00 96.19 255 ILE A C 1
ATOM 2012 O O . ILE A 1 255 ? 27.707 -1.056 -31.755 1.00 96.19 255 ILE A O 1
ATOM 2016 N N . HIS A 1 256 ? 27.524 0.613 -33.253 1.00 94.62 256 HIS A N 1
ATOM 2017 C CA . HIS A 1 256 ? 26.779 1.508 -32.366 1.00 94.62 256 HIS A CA 1
ATOM 2018 C C . HIS A 1 256 ? 25.439 0.907 -31.943 1.00 94.62 256 HIS A C 1
ATOM 2020 O O . HIS A 1 256 ? 25.133 0.910 -30.754 1.00 94.62 256 HIS A O 1
ATOM 2026 N N . SER A 1 257 ? 24.680 0.324 -32.878 1.00 95.44 257 SER A N 1
ATOM 2027 C CA . SER A 1 257 ? 23.416 -0.357 -32.569 1.00 95.44 257 SER A CA 1
ATOM 2028 C C . SER A 1 257 ? 23.612 -1.441 -31.510 1.00 95.44 257 SER A C 1
ATOM 2030 O O . SER A 1 257 ? 22.888 -1.464 -30.523 1.00 95.44 257 SER A O 1
ATOM 2032 N N . LYS A 1 258 ? 24.645 -2.284 -31.652 1.00 97.25 258 LYS A N 1
ATOM 2033 C CA . LYS A 1 258 ? 24.954 -3.334 -30.667 1.00 97.25 258 LYS A CA 1
ATOM 2034 C C . LYS A 1 258 ? 25.328 -2.774 -29.293 1.00 97.25 258 LYS A C 1
ATOM 2036 O O . LYS A 1 258 ? 24.990 -3.382 -28.281 1.00 97.25 258 LYS A O 1
ATOM 2041 N N . SER A 1 259 ? 26.034 -1.642 -29.248 1.00 95.50 259 SER A N 1
ATOM 2042 C CA . SER A 1 259 ? 26.358 -0.962 -27.987 1.00 95.50 259 SER A CA 1
ATOM 2043 C C . SER A 1 259 ? 25.097 -0.442 -27.297 1.00 95.50 259 SER A C 1
ATOM 2045 O O . SER A 1 259 ? 24.924 -0.658 -26.100 1.00 95.50 259 SER A O 1
ATOM 2047 N N . PHE A 1 260 ? 24.187 0.181 -28.053 1.00 96.56 260 PHE A N 1
ATOM 2048 C CA . PHE A 1 260 ? 22.903 0.643 -27.527 1.00 96.56 260 PHE A CA 1
ATOM 2049 C C . PHE A 1 260 ? 22.037 -0.514 -27.024 1.00 96.56 260 PHE A C 1
ATOM 2051 O O . PHE A 1 260 ? 21.503 -0.427 -25.920 1.00 96.56 260 PHE A O 1
ATOM 2058 N N . ASP A 1 261 ? 21.950 -1.617 -27.771 1.00 96.44 261 ASP A N 1
ATOM 2059 C CA . ASP A 1 261 ? 21.205 -2.809 -27.346 1.00 96.44 261 ASP A CA 1
ATOM 2060 C C . ASP A 1 261 ? 21.725 -3.347 -26.003 1.00 96.44 261 ASP A C 1
ATOM 2062 O O . ASP A 1 261 ? 20.945 -3.696 -25.115 1.00 96.44 261 ASP A O 1
ATOM 2066 N N . TYR A 1 262 ? 23.050 -3.362 -25.818 1.00 97.56 262 TYR A N 1
ATOM 2067 C CA . TYR A 1 26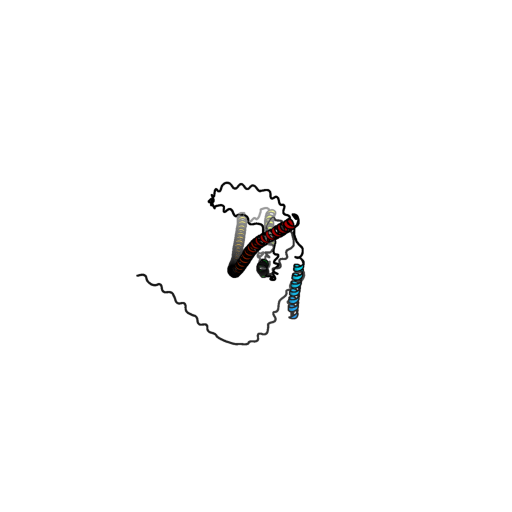2 ? 23.674 -3.769 -24.560 1.00 97.56 262 TYR A CA 1
ATOM 2068 C C . TYR A 1 262 ? 23.333 -2.825 -23.396 1.00 97.56 262 TYR A C 1
ATOM 2070 O O . TYR A 1 262 ? 23.019 -3.285 -22.295 1.00 97.56 262 TYR A O 1
ATOM 2078 N N . GLU A 1 263 ? 23.367 -1.509 -23.613 1.00 96.00 263 GLU A N 1
ATOM 2079 C CA . GLU A 1 263 ? 23.008 -0.526 -22.584 1.00 96.00 263 GLU A CA 1
ATOM 2080 C C . GLU A 1 263 ? 21.529 -0.603 -22.196 1.00 96.00 263 GLU A C 1
ATOM 2082 O O . GLU A 1 263 ? 21.207 -0.587 -21.005 1.00 96.00 263 GLU A O 1
ATOM 2087 N N . ILE A 1 264 ? 20.639 -0.752 -23.182 1.00 95.62 264 ILE A N 1
ATOM 2088 C CA . ILE A 1 264 ? 19.204 -0.954 -22.960 1.00 95.62 264 ILE A CA 1
ATOM 2089 C C . ILE A 1 264 ? 18.984 -2.219 -22.130 1.00 95.62 264 ILE A C 1
ATOM 2091 O O . ILE A 1 264 ? 18.287 -2.166 -21.116 1.00 95.62 264 ILE A O 1
ATOM 2095 N N . GLN A 1 265 ? 19.628 -3.333 -22.492 1.00 98.06 265 GLN A N 1
ATOM 2096 C CA . GLN A 1 265 ? 19.511 -4.584 -21.744 1.00 98.06 265 GLN A CA 1
ATOM 2097 C C . GLN A 1 265 ? 19.970 -4.419 -20.291 1.00 98.06 265 GLN A C 1
ATOM 2099 O O . GLN A 1 265 ? 19.267 -4.826 -19.368 1.00 98.06 265 GLN A O 1
ATOM 2104 N N . LYS A 1 266 ? 21.108 -3.752 -20.070 1.00 97.50 266 LYS A N 1
ATOM 2105 C CA . LYS A 1 266 ? 21.623 -3.474 -18.726 1.00 97.50 266 LYS A CA 1
ATOM 2106 C C . LYS A 1 266 ? 20.641 -2.642 -17.894 1.00 97.50 266 LYS A C 1
ATOM 2108 O O . LYS A 1 266 ? 20.467 -2.911 -16.706 1.00 97.50 266 LYS A O 1
ATOM 2113 N N . LEU A 1 267 ? 19.998 -1.636 -18.490 1.00 97.12 267 LEU A N 1
ATOM 2114 C CA . LEU A 1 267 ? 18.973 -0.839 -17.810 1.00 97.12 267 LEU A CA 1
ATOM 2115 C C . LEU A 1 267 ? 17.728 -1.673 -17.484 1.00 97.12 267 LEU A C 1
ATOM 2117 O O . LEU A 1 267 ? 17.195 -1.549 -16.380 1.00 97.12 267 LEU A O 1
ATOM 2121 N N . CYS A 1 268 ? 17.294 -2.545 -18.397 1.00 97.50 268 CYS A N 1
ATOM 2122 C CA . CYS A 1 268 ? 16.193 -3.478 -18.157 1.00 97.50 268 CYS A CA 1
ATOM 2123 C C . CYS A 1 268 ? 16.492 -4.438 -16.998 1.00 97.50 268 CYS A C 1
ATOM 2125 O O . CYS A 1 268 ? 15.630 -4.635 -16.140 1.00 97.50 268 CYS A O 1
ATOM 2127 N N . ASP A 1 269 ? 17.707 -4.983 -16.927 1.00 97.25 269 ASP A N 1
ATOM 2128 C CA . ASP A 1 269 ? 18.115 -5.887 -15.848 1.00 97.25 269 ASP A CA 1
ATOM 2129 C C . ASP A 1 269 ? 18.101 -5.172 -14.486 1.00 97.25 269 ASP A C 1
ATOM 2131 O O . ASP A 1 269 ? 17.531 -5.683 -13.520 1.00 97.25 269 ASP A O 1
ATOM 2135 N N . VAL A 1 270 ? 18.629 -3.942 -14.417 1.00 96.94 270 VAL A N 1
ATOM 2136 C CA . VAL A 1 270 ? 18.583 -3.110 -13.198 1.00 96.94 270 VAL A CA 1
ATOM 2137 C C . VAL A 1 270 ? 17.143 -2.766 -12.806 1.00 96.94 270 VAL A C 1
ATOM 2139 O O . VAL A 1 270 ? 16.800 -2.780 -11.621 1.00 96.94 270 VAL A O 1
ATOM 2142 N N . ALA A 1 271 ? 16.281 -2.446 -13.774 1.00 96.12 271 ALA A N 1
ATOM 2143 C CA . ALA A 1 271 ? 14.873 -2.159 -13.510 1.00 96.12 271 ALA A CA 1
ATOM 2144 C C . ALA A 1 271 ? 14.143 -3.388 -12.945 1.00 96.12 271 ALA A C 1
ATOM 2146 O O . ALA A 1 271 ? 13.364 -3.252 -12.000 1.00 96.12 271 ALA A O 1
ATOM 2147 N N . LYS A 1 272 ? 14.439 -4.580 -13.473 1.00 98.00 272 LYS A N 1
ATOM 2148 C CA . LYS A 1 272 ? 13.889 -5.849 -12.991 1.00 98.00 272 LYS A CA 1
ATOM 2149 C C . LYS A 1 272 ? 14.334 -6.157 -11.560 1.00 98.00 272 LYS A C 1
ATOM 2151 O O . LYS A 1 272 ? 13.484 -6.406 -10.715 1.00 98.00 272 LYS A O 1
ATOM 2156 N N . GLU A 1 273 ? 15.628 -6.042 -11.259 1.00 97.94 273 GLU A N 1
ATOM 2157 C CA . GLU A 1 273 ? 16.156 -6.249 -9.900 1.00 97.94 273 GLU A CA 1
ATOM 2158 C C . GLU A 1 273 ? 15.492 -5.305 -8.882 1.00 97.94 273 GLU A C 1
ATOM 2160 O O . GLU A 1 273 ? 15.076 -5.719 -7.798 1.00 97.94 273 GLU A O 1
ATOM 2165 N N . ARG A 1 274 ? 15.331 -4.024 -9.243 1.00 95.69 274 ARG A N 1
ATOM 2166 C CA . ARG A 1 274 ? 14.649 -3.042 -8.387 1.00 95.69 274 ARG A CA 1
ATOM 2167 C C . ARG A 1 274 ? 13.170 -3.358 -8.195 1.00 95.69 274 ARG A C 1
ATOM 2169 O O . ARG A 1 274 ? 12.648 -3.136 -7.103 1.00 95.69 274 ARG A O 1
ATOM 2176 N N . HIS A 1 275 ? 12.501 -3.842 -9.238 1.00 97.69 275 HIS A N 1
ATOM 2177 C CA . HIS A 1 275 ? 11.112 -4.270 -9.146 1.00 97.69 275 HIS A CA 1
ATOM 2178 C C . HIS A 1 275 ? 10.961 -5.451 -8.182 1.00 97.69 275 HIS A C 1
ATOM 2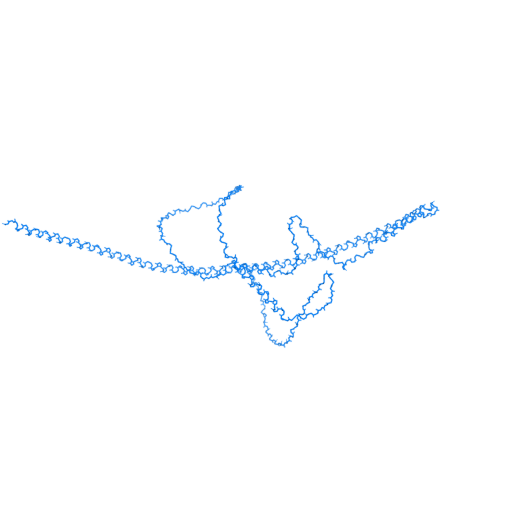180 O O . HIS A 1 275 ? 10.116 -5.394 -7.290 1.00 97.69 275 HIS A O 1
ATOM 2186 N N . ASP A 1 276 ? 11.824 -6.461 -8.291 1.00 97.00 276 ASP A N 1
ATOM 2187 C CA . ASP A 1 276 ? 11.804 -7.634 -7.414 1.00 97.00 276 ASP A CA 1
ATOM 2188 C C . ASP A 1 276 ? 12.035 -7.236 -5.944 1.00 97.00 276 ASP A C 1
ATOM 2190 O O . ASP A 1 276 ? 11.274 -7.641 -5.060 1.00 97.00 276 ASP A O 1
ATOM 2194 N N . LEU A 1 277 ? 13.005 -6.350 -5.677 1.00 97.38 277 LEU A N 1
ATOM 2195 C CA . LEU A 1 277 ? 13.257 -5.812 -4.334 1.00 97.38 277 LEU A CA 1
ATOM 2196 C C . LEU A 1 277 ? 12.041 -5.054 -3.773 1.00 97.38 277 LEU A C 1
ATOM 2198 O O . LEU A 1 277 ? 11.713 -5.179 -2.590 1.00 97.38 277 LEU A O 1
ATOM 2202 N N . PHE A 1 278 ? 11.372 -4.254 -4.607 1.00 96.81 278 PHE A N 1
ATOM 2203 C CA . PHE A 1 278 ? 10.166 -3.530 -4.211 1.00 96.81 278 PHE A CA 1
ATOM 2204 C C . PHE A 1 278 ? 9.029 -4.493 -3.850 1.00 96.81 278 PHE A C 1
ATOM 2206 O O . PHE A 1 278 ? 8.409 -4.340 -2.796 1.00 96.81 278 PHE A O 1
ATOM 2213 N N . VAL A 1 279 ? 8.784 -5.508 -4.684 1.00 97.06 279 VAL A N 1
ATOM 2214 C CA . VAL A 1 279 ? 7.757 -6.531 -4.437 1.00 97.06 279 VAL A CA 1
ATOM 2215 C C . VAL A 1 279 ? 8.033 -7.272 -3.126 1.00 97.06 279 VAL A C 1
ATOM 2217 O O . VAL A 1 279 ? 7.117 -7.442 -2.318 1.00 97.06 279 VAL A O 1
ATOM 2220 N N . GLU A 1 280 ? 9.288 -7.640 -2.855 1.00 98.06 280 GLU A N 1
ATOM 2221 C CA . GLU A 1 280 ? 9.679 -8.294 -1.601 1.00 98.06 280 GLU A CA 1
ATOM 2222 C C . GLU A 1 280 ? 9.402 -7.406 -0.374 1.00 98.06 280 GLU A C 1
ATOM 2224 O O . GLU A 1 280 ? 8.830 -7.864 0.620 1.00 98.06 280 GLU A O 1
ATOM 2229 N N . GLN A 1 281 ? 9.764 -6.119 -0.434 1.00 97.00 281 GLN A N 1
ATOM 2230 C CA . GLN A 1 281 ? 9.519 -5.174 0.661 1.00 97.00 281 GLN A CA 1
ATOM 2231 C C . GLN A 1 281 ? 8.025 -4.955 0.915 1.00 97.00 281 GLN A C 1
ATOM 2233 O O . GLN A 1 281 ? 7.591 -4.959 2.070 1.00 97.00 281 GLN A O 1
ATOM 2238 N N . VAL A 1 282 ? 7.230 -4.803 -0.148 1.00 95.19 282 VAL A N 1
ATOM 2239 C CA . VAL A 1 282 ? 5.772 -4.658 -0.044 1.00 95.19 282 VAL A CA 1
ATOM 2240 C C . VAL A 1 282 ? 5.144 -5.914 0.561 1.00 95.19 282 VAL A C 1
ATOM 2242 O O . VAL A 1 282 ? 4.272 -5.791 1.423 1.00 95.19 282 VAL A O 1
ATOM 2245 N N . SER A 1 283 ? 5.616 -7.109 0.192 1.00 98.25 283 SER A N 1
ATOM 2246 C CA . SER A 1 283 ? 5.134 -8.366 0.779 1.00 98.25 283 SER A CA 1
ATOM 2247 C C . SER A 1 283 ? 5.428 -8.448 2.279 1.00 98.25 283 SER A C 1
ATOM 2249 O O . SER A 1 283 ? 4.518 -8.689 3.071 1.00 98.25 283 SER A O 1
ATOM 2251 N N . LYS A 1 284 ? 6.665 -8.151 2.701 1.00 97.81 284 LYS A N 1
ATOM 2252 C CA . LYS A 1 284 ? 7.042 -8.131 4.128 1.00 97.81 284 LYS A CA 1
ATOM 2253 C C . LYS A 1 284 ? 6.232 -7.112 4.928 1.00 97.81 284 LYS A C 1
ATOM 2255 O O . LYS A 1 284 ? 5.822 -7.379 6.058 1.00 97.81 284 LYS A O 1
ATOM 2260 N N . MET A 1 285 ? 5.993 -5.934 4.351 1.00 97.19 285 MET A N 1
ATOM 2261 C CA . MET A 1 285 ? 5.170 -4.903 4.982 1.00 97.19 285 MET A CA 1
ATOM 2262 C C . MET A 1 285 ? 3.724 -5.376 5.152 1.00 97.19 285 MET A C 1
ATOM 2264 O O . MET A 1 285 ? 3.156 -5.199 6.229 1.00 97.19 285 MET A O 1
ATOM 2268 N N . LYS A 1 286 ? 3.149 -6.008 4.123 1.00 98.06 286 LYS A N 1
ATOM 2269 C CA . LYS A 1 286 ? 1.805 -6.589 4.176 1.00 98.06 286 LYS A CA 1
ATOM 2270 C C . LYS A 1 286 ? 1.690 -7.621 5.301 1.00 98.06 286 LYS A C 1
ATOM 2272 O O . LYS A 1 286 ? 0.818 -7.483 6.150 1.00 98.06 286 LYS A O 1
ATOM 2277 N N . GLU A 1 287 ? 2.613 -8.579 5.368 1.00 98.25 287 GLU A N 1
ATOM 2278 C CA . GLU A 1 287 ? 2.6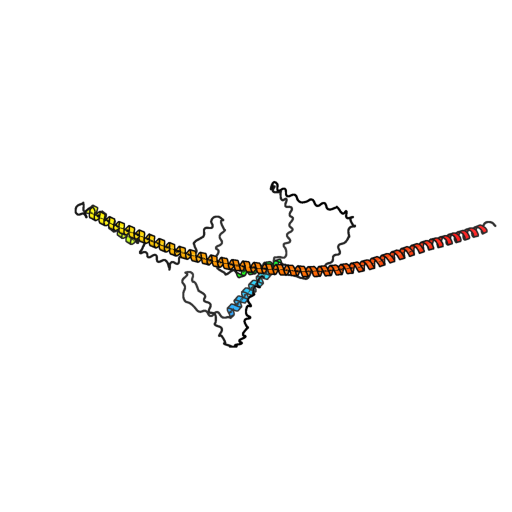41 -9.604 6.423 1.00 98.25 287 GLU A CA 1
ATOM 2279 C C . GLU A 1 287 ? 2.754 -8.992 7.829 1.00 98.25 287 GLU A C 1
ATOM 2281 O O . GLU A 1 287 ? 2.071 -9.419 8.761 1.00 98.25 287 GLU A O 1
ATOM 2286 N N . SER A 1 288 ? 3.572 -7.945 7.992 1.00 97.69 288 SER A N 1
ATOM 2287 C CA . SER A 1 288 ? 3.698 -7.230 9.267 1.00 97.69 288 SER A CA 1
ATOM 2288 C C . SER A 1 288 ? 2.404 -6.519 9.677 1.00 97.69 288 SER A C 1
ATOM 2290 O O . SER A 1 288 ? 2.050 -6.522 10.859 1.00 97.69 288 SER A O 1
ATOM 2292 N N . VAL A 1 289 ? 1.694 -5.908 8.724 1.00 97.75 289 VAL A N 1
ATOM 2293 C CA . VAL A 1 289 ? 0.400 -5.259 8.975 1.00 97.75 289 VAL A CA 1
ATOM 2294 C C . VAL A 1 289 ? -0.658 -6.296 9.341 1.00 97.75 289 VAL A C 1
ATOM 2296 O O . VAL A 1 289 ? -1.357 -6.107 10.337 1.00 97.75 289 VAL A O 1
ATOM 2299 N N . ASP A 1 290 ? -0.727 -7.406 8.606 1.00 97.94 290 ASP A N 1
ATOM 2300 C CA . ASP A 1 290 ? -1.665 -8.498 8.880 1.00 97.94 290 ASP A CA 1
ATOM 2301 C C . ASP A 1 290 ? -1.450 -9.067 10.294 1.00 97.94 290 ASP A C 1
ATOM 2303 O O . ASP A 1 290 ? -2.410 -9.235 11.053 1.00 97.94 290 ASP A O 1
ATOM 2307 N N . LEU A 1 291 ? -0.191 -9.262 10.707 1.00 98.31 291 LEU A N 1
ATOM 2308 C CA . LEU A 1 291 ? 0.150 -9.703 12.062 1.00 98.31 291 LEU A CA 1
ATOM 2309 C C . LEU A 1 291 ? -0.329 -8.711 13.137 1.00 98.31 291 LEU A C 1
ATOM 2311 O O . LEU A 1 291 ? -0.951 -9.118 14.121 1.00 98.31 291 LEU A O 1
ATOM 2315 N N . LYS A 1 292 ? -0.097 -7.407 12.938 1.00 97.69 292 LYS A N 1
ATOM 2316 C CA . LYS A 1 292 ? -0.535 -6.358 13.879 1.00 97.69 292 LYS A CA 1
ATOM 2317 C C . LYS A 1 292 ? -2.055 -6.254 13.983 1.00 97.69 292 LYS A C 1
ATOM 2319 O O . LYS A 1 292 ? -2.571 -5.976 15.062 1.00 97.69 292 LYS A O 1
ATOM 2324 N N . ILE A 1 293 ? -2.784 -6.481 12.889 1.00 97.94 293 ILE A N 1
ATOM 2325 C CA . ILE A 1 293 ? -4.254 -6.505 12.899 1.00 97.94 293 ILE A CA 1
ATOM 2326 C C . ILE A 1 293 ? -4.764 -7.666 13.761 1.00 97.94 293 ILE A C 1
ATOM 2328 O O . ILE A 1 293 ? -5.704 -7.487 14.538 1.00 97.94 293 ILE A O 1
ATOM 2332 N N . VAL A 1 294 ? -4.140 -8.843 13.660 1.00 98.12 294 VAL A N 1
ATOM 2333 C CA . VAL A 1 294 ? -4.494 -10.008 14.486 1.00 98.12 294 VAL A CA 1
ATOM 2334 C C . VAL A 1 294 ? -4.216 -9.743 15.967 1.00 98.12 294 VAL A C 1
ATOM 2336 O O . VAL A 1 294 ? -5.083 -10.009 16.801 1.00 98.12 294 VAL A O 1
ATOM 2339 N N . GLU A 1 295 ? -3.056 -9.173 16.295 1.00 98.19 295 GLU A N 1
ATOM 2340 C CA . GLU A 1 295 ? -2.693 -8.796 17.667 1.00 98.19 295 GLU A CA 1
ATOM 2341 C C . GLU A 1 295 ? -3.672 -7.765 18.253 1.00 98.19 295 GLU A C 1
ATOM 2343 O O . GLU A 1 295 ? -4.206 -7.956 19.346 1.00 98.19 295 GLU A O 1
ATOM 2348 N N . LEU A 1 296 ? -4.000 -6.718 17.488 1.00 98.06 296 LEU A N 1
ATOM 2349 C CA . LEU A 1 296 ? -4.975 -5.705 17.893 1.00 98.06 296 LEU A CA 1
ATOM 2350 C C . LEU A 1 296 ? -6.359 -6.319 18.146 1.00 98.06 296 LEU A C 1
ATOM 2352 O O . LEU A 1 296 ? -7.014 -5.995 19.137 1.00 98.06 296 LEU A O 1
ATOM 2356 N N . LYS A 1 297 ? -6.808 -7.225 17.268 1.00 98.25 297 LYS A N 1
ATOM 2357 C CA . LYS A 1 297 ? -8.085 -7.933 17.425 1.00 98.25 297 LYS A CA 1
ATOM 2358 C C . LYS A 1 297 ? -8.100 -8.791 18.692 1.00 98.25 297 LYS A C 1
ATOM 2360 O O . LYS A 1 297 ? -9.126 -8.850 19.370 1.00 98.25 297 LYS A O 1
ATOM 2365 N N . PHE A 1 298 ? -6.982 -9.439 19.015 1.00 98.31 298 PHE A N 1
ATOM 2366 C CA . PHE A 1 298 ? -6.835 -10.238 20.228 1.00 98.31 298 PHE A CA 1
ATOM 2367 C C . PHE A 1 298 ? -6.946 -9.378 21.496 1.00 98.31 298 PHE A C 1
ATOM 2369 O O . PHE A 1 298 ? -7.761 -9.684 22.369 1.00 98.31 298 PHE A O 1
ATOM 2376 N N . GLU A 1 299 ? -6.203 -8.271 21.575 1.0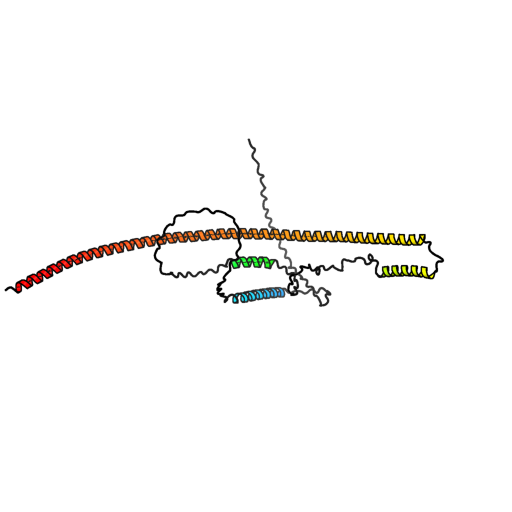0 98.25 299 GLU A N 1
ATOM 2377 C CA . GLU A 1 299 ? -6.265 -7.368 22.733 1.00 98.25 299 GLU A CA 1
ATOM 2378 C C . GLU A 1 299 ? -7.650 -6.719 22.884 1.00 98.25 299 GLU A C 1
ATOM 2380 O O . GLU A 1 299 ? -8.192 -6.662 23.991 1.00 98.25 299 GLU A O 1
ATOM 2385 N N . LEU A 1 300 ? -8.291 -6.327 21.776 1.00 98.19 300 LEU A N 1
ATOM 2386 C CA . LEU A 1 300 ? -9.660 -5.808 21.806 1.00 98.19 300 LEU A CA 1
ATOM 2387 C C . LEU A 1 300 ? -10.649 -6.855 22.341 1.00 98.19 300 LEU A C 1
ATOM 2389 O O . LEU A 1 300 ? -11.479 -6.541 23.192 1.00 98.19 300 LEU A O 1
ATOM 2393 N N . SER A 1 301 ? -10.540 -8.110 21.894 1.00 98.44 301 SER A N 1
ATOM 2394 C CA . SER A 1 301 ? -11.395 -9.201 22.378 1.00 98.44 301 SER A CA 1
ATOM 2395 C C . SER A 1 301 ? -11.240 -9.431 23.882 1.00 98.44 301 SER A C 1
ATOM 2397 O O . SER A 1 301 ? -12.223 -9.716 24.569 1.00 98.44 301 SER A O 1
ATOM 2399 N N . LYS A 1 302 ? -10.018 -9.310 24.405 1.00 98.50 302 LYS A N 1
ATOM 2400 C CA . LYS A 1 302 ? -9.719 -9.476 25.829 1.00 98.50 302 LYS A CA 1
ATOM 2401 C C . LYS A 1 302 ? -10.337 -8.362 26.674 1.00 98.50 302 LYS A C 1
ATOM 2403 O O . LYS A 1 302 ? -10.930 -8.648 27.717 1.00 98.50 302 LYS A O 1
ATOM 2408 N N . GLU A 1 303 ? -10.250 -7.110 26.224 1.00 98.12 303 GLU A N 1
ATOM 2409 C CA . GLU A 1 303 ? -10.864 -5.988 26.943 1.00 98.12 303 GLU A CA 1
ATOM 2410 C C . GLU A 1 303 ? -12.400 -6.040 26.872 1.00 98.12 303 GLU A C 1
ATOM 2412 O O . GLU A 1 303 ? -13.061 -5.824 27.889 1.00 98.12 303 GLU A O 1
ATOM 2417 N N . VAL A 1 304 ? -12.982 -6.431 25.729 1.00 98.25 304 VAL A N 1
ATOM 2418 C CA . VAL A 1 304 ? -14.437 -6.657 25.597 1.00 98.25 304 VAL A CA 1
ATOM 2419 C C . VAL A 1 304 ? -14.915 -7.731 26.577 1.00 98.25 304 VAL A C 1
ATOM 2421 O O . VAL A 1 304 ? -15.878 -7.510 27.308 1.00 98.25 304 VAL A O 1
ATOM 2424 N N . GLN A 1 305 ? -14.202 -8.856 26.684 1.00 98.62 305 GLN A N 1
ATOM 2425 C CA . GLN A 1 305 ? -14.554 -9.921 27.627 1.00 98.62 305 GLN A CA 1
ATOM 2426 C C . GLN A 1 305 ? -14.487 -9.451 29.092 1.00 98.62 305 GLN A C 1
ATOM 2428 O O . GLN A 1 305 ? -15.295 -9.847 29.936 1.00 98.62 305 GLN A O 1
ATOM 2433 N N . LYS A 1 306 ? -13.509 -8.607 29.430 1.00 98.50 306 LYS A N 1
ATOM 2434 C CA . LYS A 1 306 ? -13.392 -8.011 30.767 1.00 98.50 306 LYS A CA 1
ATOM 2435 C C . LYS A 1 306 ? -14.549 -7.051 31.055 1.00 98.50 306 LYS A C 1
ATOM 2437 O O . LYS A 1 306 ? -15.096 -7.077 32.157 1.00 98.50 306 LYS A O 1
ATOM 2442 N N . MET A 1 307 ? -14.950 -6.248 30.072 1.00 98.12 307 MET A N 1
ATOM 2443 C CA . MET A 1 307 ? -16.103 -5.354 30.174 1.00 98.12 307 MET A CA 1
ATOM 2444 C C . MET A 1 307 ? -17.408 -6.132 30.382 1.00 98.12 307 MET A C 1
ATOM 2446 O O . MET A 1 307 ? -18.189 -5.780 31.262 1.00 98.12 307 MET A O 1
ATOM 2450 N N . GLU A 1 308 ? -17.604 -7.231 29.655 1.00 98.38 308 GLU A N 1
ATOM 2451 C CA . GLU A 1 308 ? -18.764 -8.119 29.795 1.00 98.38 308 GLU A CA 1
ATOM 2452 C C . GLU A 1 308 ? -18.858 -8.735 31.203 1.00 98.38 308 GLU A C 1
ATOM 2454 O O . GLU A 1 308 ? -19.919 -8.724 31.838 1.00 98.38 308 GLU A O 1
ATOM 2459 N N . LYS A 1 309 ? -17.727 -9.199 31.752 1.00 98.56 309 LYS A N 1
ATOM 2460 C CA . LYS A 1 309 ? -17.652 -9.697 33.137 1.00 98.56 309 LYS A CA 1
ATOM 2461 C C . LYS A 1 309 ? -18.003 -8.610 34.154 1.00 98.56 309 LYS A C 1
ATOM 2463 O O . LYS A 1 309 ? -18.766 -8.865 35.085 1.00 98.56 309 LYS A O 1
ATOM 2468 N N . ASN A 1 310 ? -17.479 -7.397 33.969 1.00 98.31 310 ASN A N 1
ATOM 2469 C CA . ASN A 1 310 ? -17.779 -6.260 34.841 1.00 98.31 310 ASN A CA 1
ATOM 2470 C C . ASN A 1 310 ? -19.261 -5.864 34.777 1.00 98.31 310 ASN A C 1
ATOM 2472 O O . ASN A 1 310 ? -19.862 -5.595 35.816 1.00 98.31 310 ASN A O 1
ATOM 2476 N N . TYR A 1 311 ? -19.854 -5.870 33.580 1.00 98.25 311 TYR A N 1
ATOM 2477 C CA . TYR A 1 311 ? -21.275 -5.594 33.376 1.00 98.25 311 TYR A CA 1
ATOM 2478 C C . TYR A 1 311 ? -22.155 -6.626 34.089 1.00 98.25 311 TYR A C 1
ATOM 2480 O O . TYR A 1 311 ? -23.044 -6.256 34.853 1.00 98.25 311 TYR A O 1
ATOM 2488 N N . THR A 1 312 ? -21.844 -7.915 33.930 1.00 98.44 312 THR A N 1
ATOM 2489 C CA . THR A 1 312 ? -22.560 -9.014 34.601 1.00 98.44 312 THR A CA 1
ATOM 2490 C C . THR A 1 312 ? -22.498 -8.878 36.127 1.00 98.44 312 THR A C 1
ATOM 2492 O O . THR A 1 312 ? -23.507 -9.029 36.817 1.00 98.44 312 THR A O 1
ATOM 2495 N N . LEU A 1 313 ? -21.326 -8.529 36.672 1.00 98.31 313 LEU A N 1
ATOM 2496 C CA . LEU A 1 313 ? -21.152 -8.292 38.107 1.00 98.31 313 LEU A CA 1
ATOM 2497 C C . LEU A 1 313 ? -21.970 -7.090 38.602 1.00 98.31 313 LEU A C 1
ATOM 2499 O O . LEU A 1 313 ? -22.560 -7.146 39.683 1.00 98.31 313 LEU A O 1
ATOM 2503 N N . LEU A 1 314 ? -21.983 -5.995 37.840 1.00 98.12 314 LEU A N 1
ATOM 2504 C CA . LEU A 1 314 ? -22.750 -4.798 38.177 1.00 98.12 314 LEU A CA 1
ATOM 2505 C C . LEU A 1 314 ? -24.253 -5.088 38.171 1.00 98.12 314 LEU A C 1
ATOM 2507 O O . LEU A 1 314 ? -24.934 -4.710 39.123 1.00 98.12 314 LEU A O 1
ATOM 2511 N N . HIS A 1 315 ? -24.744 -5.801 37.155 1.00 98.00 315 HIS A N 1
ATOM 2512 C CA . HIS A 1 315 ? -26.144 -6.209 37.055 1.00 98.00 315 HIS A CA 1
ATOM 2513 C C . HIS A 1 315 ? -26.576 -7.006 38.290 1.00 98.00 315 HIS A C 1
ATOM 2515 O O . HIS A 1 315 ? -27.548 -6.640 38.944 1.00 98.00 315 HIS A O 1
ATOM 2521 N N . GLY A 1 316 ? -25.779 -7.997 38.708 1.00 98.06 316 GLY A N 1
ATOM 2522 C CA . GLY A 1 316 ? -26.073 -8.774 39.915 1.00 98.06 316 GLY A CA 1
ATOM 2523 C C . GLY A 1 316 ? -26.171 -7.923 41.191 1.00 98.06 316 GLY A C 1
ATOM 2524 O O . GLY A 1 316 ? -27.017 -8.180 42.045 1.00 98.06 316 GLY A O 1
ATOM 2525 N N . LYS A 1 317 ? -25.354 -6.867 41.330 1.00 97.88 317 LYS A N 1
ATOM 2526 C CA . LYS A 1 317 ? -25.460 -5.922 42.461 1.00 97.88 317 LYS A CA 1
ATOM 2527 C C . LYS A 1 317 ? -26.722 -5.062 42.384 1.00 97.88 317 LYS A C 1
ATOM 2529 O O . LYS A 1 317 ? -27.340 -4.799 43.416 1.00 97.88 317 LYS A O 1
ATOM 2534 N N . VAL A 1 318 ? -27.092 -4.614 41.186 1.00 97.69 318 VAL A N 1
ATOM 2535 C CA . VAL A 1 318 ? -28.323 -3.845 40.961 1.00 97.69 318 VAL A CA 1
ATOM 2536 C C . VAL A 1 318 ? -29.548 -4.695 41.297 1.00 97.69 318 VAL A C 1
ATOM 2538 O O . VAL A 1 318 ? -30.412 -4.212 42.021 1.00 97.69 318 VAL A O 1
ATOM 2541 N N . ASP A 1 319 ? -29.580 -5.968 40.900 1.00 98.06 319 ASP A N 1
ATOM 2542 C CA . ASP A 1 319 ? -30.683 -6.891 41.214 1.00 98.06 319 ASP A CA 1
ATOM 2543 C C . ASP A 1 319 ? -30.879 -7.076 42.727 1.00 98.06 319 ASP A C 1
ATOM 2545 O O . ASP A 1 319 ? -32.007 -7.055 43.235 1.00 98.06 319 ASP A O 1
ATOM 2549 N N . VAL A 1 320 ? -29.777 -7.197 43.479 1.00 98.06 320 VAL A N 1
ATOM 2550 C CA . VAL A 1 320 ? -29.824 -7.259 44.949 1.00 98.06 320 VAL A CA 1
ATOM 2551 C C . VAL A 1 320 ? -30.412 -5.969 45.523 1.00 98.06 320 VAL A C 1
ATOM 2553 O O . VAL A 1 320 ? -31.302 -6.030 46.372 1.00 98.06 320 VAL A O 1
ATOM 2556 N N . ASN A 1 321 ? -29.976 -4.803 45.039 1.00 97.31 321 ASN A N 1
ATOM 2557 C CA . ASN A 1 321 ? -30.500 -3.515 45.495 1.00 97.31 321 ASN A CA 1
ATOM 2558 C C . ASN A 1 321 ? -31.991 -3.350 45.170 1.00 97.31 321 ASN A C 1
ATOM 2560 O O . ASN A 1 321 ? -32.755 -2.942 46.042 1.00 97.31 321 ASN A O 1
ATOM 2564 N N . VAL A 1 322 ? -32.422 -3.713 43.958 1.00 98.00 322 VAL A N 1
ATOM 2565 C CA . VAL A 1 322 ? -33.838 -3.697 43.551 1.00 98.00 322 VAL A CA 1
ATOM 2566 C C . VAL A 1 322 ? -34.663 -4.596 44.470 1.00 98.00 322 VAL A C 1
ATOM 2568 O O . VAL A 1 322 ? -35.722 -4.183 44.943 1.00 98.00 322 VAL A O 1
ATOM 2571 N N . THR A 1 323 ? -34.155 -5.784 44.805 1.00 98.31 323 THR A N 1
ATOM 2572 C CA . THR A 1 323 ? -34.815 -6.709 45.738 1.00 98.31 323 THR A CA 1
ATOM 2573 C C . THR A 1 323 ? -34.957 -6.102 47.137 1.00 98.31 323 THR A C 1
ATOM 2575 O O . THR A 1 323 ? -36.021 -6.201 47.749 1.00 98.31 323 THR A O 1
ATOM 2578 N N . VAL A 1 324 ? -33.909 -5.454 47.658 1.00 98.19 324 VAL A N 1
ATOM 2579 C CA . VAL A 1 324 ? -33.936 -4.797 48.977 1.00 98.19 324 VAL A CA 1
ATOM 2580 C C . VAL A 1 324 ? -34.918 -3.626 48.995 1.00 98.19 324 VAL A C 1
ATOM 2582 O O . VAL A 1 324 ? -35.725 -3.529 49.918 1.00 98.19 324 VAL A O 1
ATOM 2585 N N . VAL A 1 325 ? -34.890 -2.766 47.973 1.00 98.12 325 VAL A N 1
ATOM 2586 C CA . VAL A 1 325 ? -35.816 -1.630 47.847 1.00 98.12 325 VAL A CA 1
ATOM 2587 C C . VAL A 1 325 ? -37.259 -2.120 47.743 1.00 98.12 325 VAL A C 1
ATOM 2589 O O . VAL A 1 325 ? -38.122 -1.586 48.431 1.00 98.12 325 VAL A O 1
ATOM 2592 N N . THR A 1 326 ? -37.514 -3.172 46.962 1.00 98.38 326 THR A N 1
ATOM 2593 C CA . THR A 1 326 ? -38.852 -3.773 46.830 1.00 98.38 326 THR A CA 1
ATOM 2594 C C . THR A 1 326 ? -39.374 -4.247 48.187 1.00 98.38 326 THR A C 1
ATOM 2596 O O . THR A 1 326 ? -40.453 -3.832 48.602 1.00 98.38 326 THR A O 1
ATOM 2599 N N . LYS A 1 327 ? -38.572 -5.010 48.944 1.00 98.31 327 LYS A N 1
ATOM 2600 C CA . LYS A 1 327 ? -38.940 -5.465 50.297 1.00 98.31 327 LYS A CA 1
ATOM 2601 C C . LYS A 1 327 ? -39.173 -4.312 51.275 1.00 98.31 327 LYS A C 1
ATOM 2603 O O . LYS A 1 327 ? -40.055 -4.392 52.125 1.00 98.31 327 LYS A O 1
ATOM 2608 N N . LEU A 1 328 ? -38.381 -3.243 51.180 1.00 98.12 328 LEU A N 1
ATOM 2609 C CA . LEU A 1 328 ? -38.549 -2.055 52.019 1.00 98.12 328 LEU A CA 1
ATOM 2610 C C . LEU A 1 328 ? -39.871 -1.336 51.716 1.00 98.12 328 LEU A C 1
ATOM 2612 O O . LEU A 1 328 ? -40.570 -0.921 52.641 1.00 98.12 328 LEU A O 1
ATOM 2616 N N . VAL A 1 329 ? -40.218 -1.208 50.434 1.00 97.88 329 VAL A N 1
ATOM 2617 C CA . VAL A 1 329 ? -41.490 -0.626 49.990 1.00 97.88 329 VAL A CA 1
ATOM 2618 C C . VAL A 1 329 ? -42.663 -1.476 50.474 1.00 97.88 329 VAL A C 1
ATOM 2620 O O . VAL A 1 329 ? -43.582 -0.928 51.077 1.00 97.88 329 VAL A O 1
ATOM 2623 N N . GLU A 1 330 ? -42.604 -2.799 50.299 1.00 97.81 330 GLU A N 1
ATOM 2624 C CA . GLU A 1 330 ? -43.624 -3.736 50.795 1.00 97.81 330 GLU A CA 1
ATOM 2625 C C . GLU A 1 330 ? -43.832 -3.607 52.310 1.00 97.81 330 GLU A C 1
ATOM 2627 O O . GLU A 1 330 ? -44.965 -3.458 52.773 1.00 97.81 330 GLU A O 1
ATOM 2632 N N . PHE A 1 331 ? -42.741 -3.585 53.083 1.00 98.06 331 PHE A N 1
ATOM 2633 C CA . PHE A 1 331 ? -42.792 -3.396 54.532 1.00 98.06 331 PHE A CA 1
ATOM 2634 C C . PHE A 1 331 ? -43.452 -2.066 54.920 1.00 98.06 331 PHE A C 1
ATOM 2636 O O . PHE A 1 331 ? -44.298 -2.026 55.815 1.00 98.06 331 PHE A O 1
ATOM 2643 N N . ASN A 1 332 ? -43.092 -0.971 54.243 1.00 97.69 332 ASN A N 1
ATOM 2644 C CA . ASN A 1 332 ? -43.666 0.343 54.515 1.00 97.69 332 ASN A CA 1
ATOM 2645 C C . ASN A 1 332 ? -45.166 0.391 54.179 1.00 97.69 332 ASN A C 1
ATOM 2647 O O . ASN A 1 332 ? -45.950 0.939 54.952 1.00 97.69 332 ASN A O 1
ATOM 2651 N N . SER A 1 333 ? -45.584 -0.224 53.069 1.00 97.81 333 SER A N 1
ATOM 2652 C CA . SER A 1 333 ? -46.999 -0.365 52.714 1.00 97.81 333 SER A CA 1
ATOM 2653 C C . SER A 1 333 ? -47.774 -1.161 53.768 1.00 97.81 333 SER A C 1
ATOM 2655 O O . SER A 1 333 ? -48.847 -0.735 54.195 1.00 97.81 333 SER A O 1
ATOM 2657 N N . GLU A 1 334 ? -47.226 -2.279 54.252 1.00 97.88 334 GLU A N 1
ATOM 2658 C CA . GLU A 1 334 ? -47.850 -3.070 55.318 1.00 97.88 334 GLU A CA 1
ATOM 2659 C C . GLU A 1 334 ? -47.958 -2.277 56.633 1.00 97.88 334 GLU A C 1
ATOM 2661 O O . GLU A 1 334 ? -48.989 -2.319 57.312 1.00 97.88 334 GLU A O 1
ATOM 2666 N N . TYR A 1 335 ? -46.913 -1.524 56.986 1.00 97.62 335 TYR A N 1
ATOM 2667 C CA . TYR A 1 335 ? -46.900 -0.662 58.165 1.00 97.62 335 TYR A CA 1
ATOM 2668 C C . TYR A 1 335 ? -47.960 0.444 58.083 1.00 97.62 335 TYR A C 1
ATOM 2670 O O . TYR A 1 335 ? -48.731 0.616 59.030 1.00 97.62 335 TYR A O 1
ATOM 2678 N N . MET A 1 336 ? -48.046 1.149 56.951 1.00 97.31 336 MET A N 1
ATOM 2679 C CA . MET A 1 336 ? -49.045 2.199 56.729 1.00 97.31 336 MET A CA 1
ATOM 2680 C C . MET A 1 336 ? -50.471 1.654 56.835 1.00 97.31 336 MET A C 1
ATOM 2682 O O . MET A 1 336 ? -51.283 2.236 57.551 1.00 97.31 336 MET A O 1
ATOM 2686 N N . ASN A 1 337 ? -50.746 0.486 56.246 1.00 97.69 337 ASN A N 1
ATOM 2687 C CA . ASN A 1 337 ? -52.051 -0.169 56.361 1.00 97.69 337 ASN A CA 1
ATOM 2688 C C . ASN A 1 337 ? -52.403 -0.502 57.826 1.00 97.69 337 ASN A C 1
ATOM 2690 O O . ASN A 1 337 ? -53.531 -0.285 58.270 1.00 97.69 337 ASN A O 1
ATOM 2694 N N . LYS A 1 338 ? -51.443 -1.000 58.624 1.00 97.44 338 LYS A N 1
ATOM 2695 C CA . LYS A 1 338 ? -51.655 -1.259 60.065 1.00 97.44 338 LYS A CA 1
ATOM 2696 C C . LYS A 1 338 ? -51.943 0.026 60.841 1.00 97.44 338 LYS A C 1
ATOM 2698 O O . LYS A 1 338 ? -52.776 0.017 61.752 1.00 97.44 338 LYS A O 1
ATOM 2703 N N . LEU A 1 339 ? -51.250 1.111 60.502 1.00 96.56 339 LEU A N 1
ATOM 2704 C CA . LEU A 1 339 ? -51.396 2.410 61.151 1.00 96.56 339 LEU A CA 1
ATOM 2705 C C . LEU A 1 339 ? -52.756 3.043 60.832 1.00 96.56 339 LEU A C 1
ATOM 2707 O O . LEU A 1 339 ? -53.418 3.542 61.740 1.00 96.56 339 LEU A O 1
ATOM 2711 N N . GLU A 1 340 ? -53.216 2.922 59.588 1.00 96.94 340 GLU A N 1
ATOM 2712 C CA . GLU A 1 340 ? -54.547 3.351 59.156 1.00 96.94 340 GLU A CA 1
ATOM 2713 C C . GLU A 1 340 ? -55.650 2.580 59.897 1.00 96.94 340 GLU A C 1
ATOM 2715 O O . GLU A 1 340 ? -56.509 3.193 60.534 1.00 96.94 340 GLU A O 1
ATOM 2720 N N . VAL A 1 341 ? -55.563 1.244 59.953 1.00 97.69 341 VAL A N 1
ATOM 2721 C CA . VAL A 1 341 ? -56.510 0.402 60.711 1.00 97.69 341 VAL A CA 1
ATOM 2722 C C . VAL A 1 341 ? -56.543 0.774 62.197 1.00 97.69 341 VAL A C 1
ATOM 2724 O O . VAL A 1 341 ? -57.611 0.775 62.814 1.00 97.69 341 VAL A O 1
ATOM 2727 N N . LYS A 1 342 ? -55.388 1.078 62.802 1.00 97.00 342 LYS A N 1
ATOM 2728 C CA . LYS A 1 342 ? -55.325 1.530 64.198 1.00 97.00 342 LYS A CA 1
ATOM 2729 C C . LYS A 1 342 ? -55.976 2.904 64.371 1.00 97.00 342 LYS A C 1
ATOM 2731 O O . LYS A 1 342 ? -56.768 3.070 65.293 1.00 97.00 342 LYS A O 1
ATOM 2736 N N . SER A 1 343 ? -55.691 3.844 63.471 1.00 96.94 343 SER A N 1
ATOM 2737 C CA . SER A 1 343 ? -56.262 5.194 63.501 1.00 96.94 343 SER A CA 1
ATOM 2738 C C . SER A 1 343 ? -57.793 5.176 63.417 1.00 96.94 343 SER A C 1
ATOM 2740 O O . SER A 1 343 ? -58.462 5.889 64.163 1.00 96.94 343 SER A O 1
ATOM 2742 N N . GLU A 1 344 ? -58.357 4.281 62.601 1.00 97.38 344 GLU A N 1
ATOM 2743 C CA . GLU A 1 344 ? -59.804 4.097 62.476 1.00 97.38 344 GLU A CA 1
ATOM 2744 C C . GLU A 1 344 ? -60.409 3.538 63.774 1.00 97.38 344 GLU A C 1
ATOM 2746 O O . GLU A 1 344 ? -61.432 4.027 64.257 1.00 97.38 344 GLU A O 1
ATOM 2751 N N . LYS A 1 345 ? -59.748 2.558 64.408 1.00 97.25 345 LYS A N 1
ATOM 2752 C CA . LYS A 1 345 ? -60.175 2.029 65.717 1.00 97.25 345 LYS A CA 1
ATOM 2753 C C . LYS A 1 345 ? -60.144 3.102 66.805 1.00 97.25 345 LYS A C 1
ATOM 2755 O O . LYS A 1 345 ? -61.114 3.227 67.552 1.00 97.25 345 LYS A O 1
ATOM 2760 N N . ASP A 1 346 ? -59.067 3.880 66.881 1.00 95.94 346 ASP A N 1
ATOM 2761 C CA . ASP A 1 346 ? -58.920 4.951 67.870 1.00 95.94 346 ASP A CA 1
ATOM 2762 C C . ASP A 1 346 ? -59.989 6.040 67.648 1.00 95.94 346 ASP A C 1
ATOM 2764 O O . ASP A 1 346 ? -60.667 6.450 68.593 1.00 95.94 346 ASP A O 1
ATOM 2768 N N . SER A 1 347 ? -60.252 6.421 66.392 1.00 97.50 347 SER A N 1
ATOM 2769 C CA . SER A 1 347 ? -61.341 7.334 66.005 1.00 97.50 347 SER A CA 1
ATOM 2770 C C . SER A 1 347 ? -62.718 6.844 66.482 1.00 97.50 347 SER A C 1
ATOM 2772 O O . SER A 1 347 ? -63.510 7.613 67.039 1.00 97.50 347 SER A O 1
ATOM 2774 N N . GLN A 1 348 ? -63.006 5.544 66.356 1.00 97.25 348 GLN A N 1
ATOM 2775 C CA . GLN A 1 348 ? -64.248 4.954 66.871 1.00 97.25 348 GLN A CA 1
ATOM 2776 C C . GLN A 1 348 ? -64.354 5.016 68.402 1.00 97.25 348 GLN A C 1
ATOM 2778 O O . GLN A 1 348 ? -65.455 5.218 68.927 1.00 97.25 348 GLN A O 1
ATOM 2783 N N . VAL A 1 349 ? -63.244 4.860 69.129 1.00 96.69 349 VAL A N 1
ATOM 2784 C CA . VAL A 1 349 ? -63.210 5.000 70.595 1.00 96.69 349 VAL A CA 1
ATOM 2785 C C . VAL A 1 349 ? -63.509 6.442 71.005 1.00 96.69 349 VAL A C 1
ATOM 2787 O O . VAL A 1 349 ? -64.379 6.654 71.853 1.00 96.69 349 VAL A O 1
ATOM 2790 N N . PHE A 1 350 ? -62.880 7.432 70.367 1.00 95.94 350 PHE A N 1
ATOM 2791 C CA . PHE A 1 350 ? -63.147 8.846 70.646 1.00 95.94 350 PHE A CA 1
ATOM 2792 C C . PHE A 1 350 ? -64.606 9.224 70.375 1.00 95.94 350 PHE A C 1
ATOM 2794 O O . PHE A 1 350 ? -65.246 9.816 71.243 1.00 95.94 350 PHE A O 1
ATOM 2801 N N . LYS A 1 351 ? -65.190 8.776 69.254 1.00 96.56 351 LYS A N 1
ATOM 2802 C CA . LYS A 1 351 ? -66.626 8.973 68.969 1.00 96.56 351 LYS A CA 1
ATOM 2803 C C . LYS A 1 351 ? -67.533 8.379 70.054 1.00 96.56 351 LYS A C 1
ATOM 2805 O O . LYS A 1 351 ? -68.582 8.944 70.363 1.00 96.56 351 LYS A O 1
ATOM 2810 N N . LYS A 1 352 ? -67.176 7.224 70.634 1.00 96.62 352 LYS A N 1
ATOM 2811 C CA . LYS A 1 352 ? -67.930 6.626 71.754 1.00 96.62 352 LYS A CA 1
ATOM 2812 C C . LYS A 1 352 ? -67.796 7.454 73.033 1.00 96.62 352 LYS A C 1
ATOM 2814 O O . LYS A 1 352 ? -68.800 7.675 73.709 1.00 96.62 352 LYS A O 1
ATOM 2819 N N . MET A 1 353 ? -66.586 7.913 73.348 1.00 94.56 353 MET A N 1
ATOM 2820 C CA . MET A 1 353 ? -66.323 8.758 74.514 1.00 94.56 353 MET A CA 1
ATOM 2821 C C . MET A 1 353 ? -67.089 10.084 74.416 1.00 94.56 353 MET A C 1
ATOM 2823 O O . MET A 1 353 ? -67.804 10.444 75.347 1.00 94.56 353 MET A O 1
ATOM 2827 N N . GLU A 1 354 ? -67.054 10.749 73.264 1.00 94.31 354 GLU A N 1
ATOM 2828 C CA . GLU A 1 354 ? -67.793 11.989 73.007 1.00 94.31 354 GLU A CA 1
ATOM 2829 C C . GLU A 1 354 ? -69.309 11.807 73.193 1.00 94.31 354 GLU A C 1
ATOM 2831 O O . GLU A 1 354 ? -69.941 12.552 73.942 1.00 94.31 354 GLU A O 1
ATOM 2836 N N . LYS A 1 355 ? -69.890 10.736 72.629 1.00 94.50 355 LYS A N 1
ATOM 2837 C CA . LYS A 1 355 ? -71.303 10.381 72.863 1.00 94.50 355 LYS A CA 1
ATOM 2838 C C . LYS A 1 355 ? -71.627 10.190 74.346 1.00 94.50 355 LYS A C 1
ATOM 2840 O O . LYS A 1 355 ? -72.704 10.586 74.786 1.00 94.50 355 LYS A O 1
ATOM 2845 N N . SER A 1 356 ? -70.729 9.573 75.118 1.00 93.44 356 SER A N 1
ATOM 2846 C CA . SER A 1 356 ? -70.938 9.369 76.557 1.00 93.44 356 SER A CA 1
ATOM 2847 C C . SER A 1 356 ? -70.904 10.679 77.352 1.00 93.44 356 SER A C 1
ATOM 2849 O O . SER A 1 356 ? -71.732 10.868 78.240 1.00 93.44 356 SER A O 1
ATOM 2851 N N . VAL A 1 357 ? -70.024 11.617 76.980 1.00 92.62 357 VAL A N 1
ATOM 2852 C CA . VAL A 1 357 ? -69.954 12.959 77.579 1.00 92.62 357 VAL A CA 1
ATOM 2853 C C . VAL A 1 357 ? -71.235 13.740 77.292 1.00 92.62 357 VAL A C 1
ATOM 2855 O O . VAL A 1 357 ? -71.853 14.250 78.226 1.00 92.62 357 VAL A O 1
ATOM 2858 N N . ILE A 1 358 ? -71.685 13.760 76.032 1.00 92.50 358 ILE A N 1
ATOM 2859 C CA . ILE A 1 358 ? -72.936 14.422 75.627 1.00 92.50 358 ILE A CA 1
ATOM 2860 C C . ILE A 1 358 ? -74.135 13.831 76.386 1.00 92.50 358 ILE A C 1
ATOM 2862 O O . ILE A 1 358 ? -74.960 14.570 76.921 1.00 92.50 358 ILE A O 1
ATOM 2866 N N . LYS A 1 359 ? -74.217 12.496 76.494 1.00 90.56 359 LYS A N 1
ATOM 2867 C CA . LYS A 1 359 ? -75.293 11.816 77.229 1.00 90.56 359 LYS A CA 1
ATOM 2868 C C . LYS A 1 359 ? -75.317 12.208 78.709 1.00 90.56 359 LYS A C 1
ATOM 2870 O O . LYS A 1 359 ? -76.391 12.471 79.237 1.00 90.56 359 LYS A O 1
ATOM 2875 N N . ASN A 1 360 ? -74.158 12.267 79.366 1.00 86.12 360 ASN A N 1
ATOM 2876 C CA . ASN A 1 360 ? -74.069 12.640 80.778 1.00 86.12 360 ASN A CA 1
ATOM 2877 C C . ASN A 1 360 ? -74.412 14.118 81.013 1.00 86.12 360 ASN A C 1
ATOM 2879 O O . ASN A 1 360 ? -75.064 14.426 82.003 1.00 86.12 360 ASN A O 1
ATOM 2883 N N . GLN A 1 361 ? -74.048 15.024 80.100 1.00 84.19 361 GLN A N 1
ATOM 2884 C CA . GLN A 1 361 ? -74.435 16.438 80.195 1.00 84.19 361 GLN A CA 1
ATOM 2885 C C . GLN A 1 361 ? -75.949 16.647 80.032 1.00 84.19 361 GLN A C 1
ATOM 2887 O O . GLN A 1 361 ? -76.519 17.490 80.719 1.00 84.19 361 GLN A O 1
ATOM 2892 N N . GLY A 1 362 ? -76.621 15.844 79.200 1.00 73.75 362 GLY A N 1
ATOM 2893 C CA . GLY A 1 362 ? -78.080 15.896 79.043 1.00 73.75 362 GLY A CA 1
ATOM 2894 C C . GLY A 1 362 ? -78.871 15.520 80.305 1.00 73.75 362 GLY A C 1
ATOM 2895 O O . GLY A 1 362 ? -79.976 16.016 80.497 1.00 73.75 362 GLY A O 1
ATOM 2896 N N . VAL A 1 363 ? -78.301 14.703 81.200 1.00 67.00 363 VAL A N 1
ATOM 2897 C CA . VAL A 1 363 ? -78.946 14.308 82.471 1.00 67.00 363 VAL A CA 1
ATOM 2898 C C . VAL A 1 363 ? -78.992 15.466 83.478 1.00 67.00 363 VAL A C 1
ATOM 2900 O O . VAL A 1 363 ? -79.890 15.513 84.312 1.00 67.00 363 VAL A O 1
ATOM 2903 N N . TYR A 1 364 ? -78.083 16.440 83.378 1.00 61.06 364 TYR A N 1
ATOM 2904 C CA . TYR A 1 364 ? -78.033 17.596 84.284 1.00 61.06 364 TYR A CA 1
ATOM 2905 C C . TYR A 1 364 ? -78.972 18.751 83.897 1.00 61.06 364 TYR A C 1
ATOM 2907 O O . TYR A 1 364 ? -79.062 19.718 84.643 1.00 61.06 364 TYR A O 1
ATOM 2915 N N . PHE A 1 365 ? -79.680 18.663 82.766 1.00 58.16 365 PHE A N 1
ATOM 2916 C CA . PHE A 1 365 ? -80.594 19.711 82.282 1.00 58.16 365 PHE A CA 1
ATOM 2917 C C . PHE A 1 365 ? -82.083 19.315 82.326 1.00 58.16 365 PHE A C 1
ATOM 2919 O O . PHE A 1 365 ? -82.919 20.012 81.754 1.00 58.16 365 PHE A O 1
ATOM 2926 N N . GLN A 1 366 ? -82.428 18.204 82.988 1.00 53.03 366 GLN A N 1
ATOM 2927 C CA . GLN A 1 366 ? -83.808 17.697 83.086 1.00 53.03 366 GLN A CA 1
ATOM 2928 C C . GLN A 1 366 ? -84.358 17.579 84.521 1.00 53.03 366 GLN A C 1
ATOM 2930 O O . GLN A 1 366 ? -85.458 17.056 84.699 1.00 53.03 366 GLN A O 1
ATOM 2935 N N . GLY A 1 367 ? -83.626 18.071 85.522 1.00 48.50 367 GLY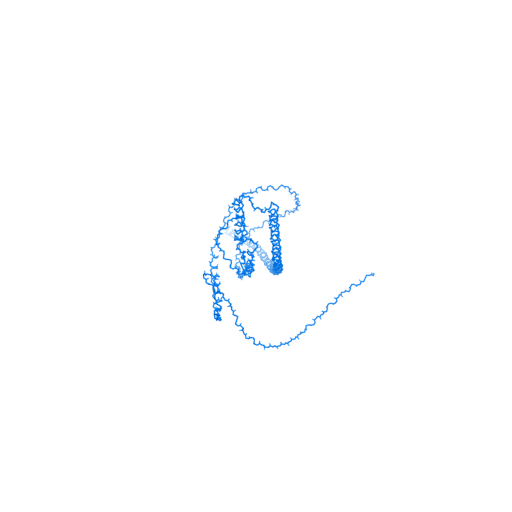 A N 1
ATOM 2936 C CA . GLY A 1 367 ? -84.120 18.324 86.881 1.00 48.50 367 GLY A CA 1
ATOM 2937 C C . GLY A 1 367 ? -84.032 19.808 87.180 1.00 48.50 367 GLY A C 1
ATOM 2938 O O . GLY A 1 367 ? -84.926 20.299 87.902 1.00 48.50 367 GLY A O 1
#